Protein AF-A0A7S1DLD5-F1 (afdb_monomer_lite)

Radius of gyration: 30.61 Å; chains: 1; bounding box: 39×115×75 Å

pLDDT: mean 73.86, std 22.42, range [37.0, 97.81]

Secondary structure (DSSP, 8-state):
-----EEEE-TTT--EEEEEEETTTTEEEEHHHHHHHHHHHHHTT----GGG-TTTTTSHHHHHHHHSSSS------S-TTPPPPHHHHHHHHHTTSS--GGG--HHHHHHHTT--HHHHHHHHHHHHHHHHT--GGG-S-HHHHHHHHHHHHHHHHHHHTTS---STTTTTTTTT-TTSSSTT--SS-STT--TT--------------------------

Foldseek 3Di:
DPAPFDFQQAPPPRDGATFHQDPVVRGTHHPVVLVVVVVVCVLLVNPDDVVSVVPPDPPCVVVVVVVVPDDDPDPPPDDQFDQDQLVVLLVLLPVQAPDDSVLEDPLNSVLRGRDGLVLSLQLSLQQNVVRRPDDPVPDPRSHVVSNVSSVVSSVVSVVCVVPDDDDDPRPCSVVSNPNPPNPPPPPDPPPPPDVPPPDDDDDDDDDDDDDDDDDDDDDDDD

Structure (mmCIF, N/CA/C/O backbone):
data_AF-A0A7S1DLD5-F1
#
_entry.id   AF-A0A7S1DLD5-F1
#
loop_
_atom_site.group_PDB
_atom_site.id
_atom_site.type_symbol
_atom_site.label_atom_id
_atom_site.label_alt_id
_atom_site.label_comp_id
_atom_site.label_asym_id
_atom_site.label_entity_id
_atom_site.label_seq_id
_atom_site.pdbx_PDB_ins_code
_atom_site.Cartn_x
_atom_site.Cartn_y
_atom_site.Cartn_z
_atom_site.occupancy
_atom_site.B_iso_or_equiv
_atom_site.auth_seq_id
_atom_site.auth_comp_id
_atom_site.auth_asym_id
_atom_site.auth_atom_id
_atom_site.pdbx_PDB_model_num
ATOM 1 N N . GLY A 1 1 ? -1.715 -41.386 12.459 1.00 42.62 1 GLY A N 1
ATOM 2 C CA . GLY A 1 1 ? -0.426 -42.005 12.104 1.00 42.62 1 GLY A CA 1
ATOM 3 C C . GLY A 1 1 ? 0.608 -40.913 12.135 1.00 42.62 1 GLY A C 1
ATOM 4 O O . GLY A 1 1 ? 0.294 -39.829 11.675 1.00 42.62 1 GLY A O 1
ATOM 5 N N . VAL A 1 2 ? 1.768 -41.153 12.739 1.00 47.69 2 VAL A N 1
ATOM 6 C CA . VAL A 1 2 ? 2.858 -40.168 12.765 1.00 47.69 2 VAL A CA 1
ATOM 7 C C . VAL A 1 2 ? 3.371 -40.033 11.330 1.00 47.69 2 VAL A C 1
ATOM 9 O O . VAL A 1 2 ? 3.797 -41.038 10.753 1.00 47.69 2 VAL A O 1
ATOM 12 N N . GLY A 1 3 ? 3.235 -38.848 10.729 1.00 58.22 3 GLY A N 1
ATOM 13 C CA . GLY A 1 3 ? 3.794 -38.560 9.409 1.00 58.22 3 GLY A CA 1
ATOM 14 C C . GLY A 1 3 ? 5.284 -38.886 9.424 1.00 58.22 3 GLY A C 1
ATOM 15 O O . GLY A 1 3 ? 5.994 -38.520 10.360 1.00 58.22 3 GLY A O 1
ATOM 16 N N . ARG A 1 4 ? 5.763 -39.668 8.451 1.00 70.31 4 ARG A N 1
ATOM 17 C CA . ARG A 1 4 ? 7.203 -39.909 8.327 1.00 70.31 4 ARG A CA 1
ATOM 18 C C . ARG A 1 4 ? 7.825 -38.607 7.849 1.00 70.31 4 ARG A C 1
ATOM 20 O O . ARG A 1 4 ? 7.641 -38.249 6.692 1.00 70.31 4 ARG A O 1
ATOM 27 N N . THR A 1 5 ? 8.559 -37.933 8.723 1.00 77.25 5 THR A N 1
ATOM 28 C CA . THR A 1 5 ? 9.414 -36.822 8.315 1.00 77.25 5 THR A CA 1
ATOM 29 C C . THR A 1 5 ? 10.482 -37.360 7.364 1.00 77.25 5 THR A C 1
ATOM 31 O O . THR A 1 5 ? 11.167 -38.346 7.655 1.00 77.25 5 THR A O 1
ATOM 34 N N . THR A 1 6 ? 10.593 -36.750 6.188 1.00 86.06 6 THR A N 1
ATOM 35 C CA . THR A 1 6 ? 11.626 -37.075 5.197 1.00 86.06 6 THR A CA 1
ATOM 36 C C . THR A 1 6 ? 12.592 -35.905 5.067 1.00 86.06 6 THR A C 1
ATOM 38 O O . THR A 1 6 ? 12.262 -34.766 5.398 1.00 86.06 6 THR A O 1
ATOM 41 N N . VAL A 1 7 ? 13.822 -36.189 4.639 1.00 92.06 7 VAL A N 1
ATOM 42 C CA . VAL A 1 7 ? 14.802 -35.159 4.280 1.00 92.06 7 VAL A CA 1
ATOM 43 C C . VAL A 1 7 ? 14.801 -35.049 2.764 1.00 92.06 7 VAL A C 1
ATOM 45 O O . VAL A 1 7 ? 15.162 -36.015 2.097 1.00 92.06 7 VAL A O 1
ATOM 48 N N . ASP A 1 8 ? 14.391 -33.897 2.241 1.00 94.00 8 ASP A N 1
ATOM 49 C CA . ASP A 1 8 ? 14.344 -33.621 0.801 1.00 94.00 8 ASP A CA 1
ATOM 50 C C . ASP A 1 8 ? 14.559 -32.116 0.531 1.00 94.00 8 ASP A C 1
ATOM 52 O O . ASP A 1 8 ? 14.729 -31.321 1.467 1.00 94.00 8 ASP A O 1
ATOM 56 N N . GLN A 1 9 ? 14.614 -31.707 -0.738 1.00 97.25 9 GLN A N 1
ATOM 57 C CA . GLN A 1 9 ? 14.757 -30.309 -1.139 1.00 97.25 9 GLN A CA 1
ATOM 58 C C . GLN A 1 9 ? 13.423 -29.561 -1.021 1.00 97.25 9 GLN A C 1
ATOM 60 O O . GLN A 1 9 ? 12.459 -29.850 -1.722 1.00 97.25 9 GLN A O 1
ATOM 65 N N . CYS A 1 10 ? 13.381 -28.550 -0.150 1.00 96.50 10 CYS A N 1
ATOM 66 C CA . CYS A 1 10 ? 12.204 -27.705 0.045 1.00 96.50 10 CYS A CA 1
ATOM 67 C C . CYS A 1 10 ? 11.881 -26.896 -1.216 1.00 96.50 10 CYS A C 1
ATOM 69 O O . CYS A 1 10 ? 12.719 -26.122 -1.676 1.00 96.50 10 CYS A O 1
ATOM 71 N N . ASN A 1 11 ? 10.649 -26.983 -1.714 1.00 96.31 11 ASN A N 1
ATOM 72 C CA . ASN A 1 11 ? 10.202 -26.250 -2.899 1.00 96.31 11 ASN A CA 1
ATOM 73 C C . ASN A 1 11 ? 10.226 -24.717 -2.705 1.00 96.31 11 ASN A C 1
ATOM 75 O O . ASN A 1 11 ? 10.426 -23.970 -3.657 1.00 96.31 11 ASN A O 1
ATOM 79 N N . GLN A 1 12 ? 10.090 -24.236 -1.463 1.00 95.75 12 GLN A N 1
ATOM 80 C CA . GLN A 1 12 ? 10.042 -22.802 -1.161 1.00 95.75 12 GLN A CA 1
ATOM 81 C C . GLN A 1 12 ? 11.427 -22.165 -0.964 1.00 95.75 12 GLN A C 1
ATOM 83 O O . GLN A 1 12 ? 11.699 -21.095 -1.504 1.00 95.75 12 GLN A O 1
ATOM 88 N N . CYS A 1 13 ? 12.301 -22.774 -0.152 1.00 96.62 13 CYS A N 1
ATOM 89 C CA . CYS A 1 13 ? 13.626 -22.208 0.152 1.00 96.62 13 CYS A CA 1
ATOM 90 C C . CYS A 1 13 ? 14.783 -22.886 -0.597 1.00 96.62 13 CYS A C 1
ATOM 92 O O . CYS A 1 13 ? 15.928 -22.444 -0.479 1.00 96.62 13 CYS A O 1
ATOM 94 N N . LEU A 1 14 ? 14.495 -23.955 -1.347 1.00 96.50 14 LEU A N 1
ATOM 95 C CA . LEU A 1 14 ? 15.443 -24.754 -2.132 1.00 96.50 14 LEU A CA 1
ATOM 96 C C . LEU A 1 14 ? 16.574 -25.405 -1.316 1.00 96.50 14 LEU A C 1
ATOM 98 O O . LEU A 1 14 ? 17.529 -25.926 -1.891 1.00 96.50 14 LEU A O 1
ATOM 102 N N . GLN A 1 15 ? 16.469 -25.408 0.017 1.00 96.56 15 GLN A N 1
ATOM 103 C CA . GLN A 1 15 ? 17.409 -26.075 0.920 1.00 96.56 15 GLN A CA 1
ATOM 104 C C . GLN A 1 15 ? 16.977 -27.520 1.186 1.00 96.56 15 GLN A C 1
ATOM 106 O O . GLN A 1 15 ? 15.784 -27.799 1.303 1.00 96.56 15 GLN A O 1
ATOM 111 N N . VAL A 1 16 ? 17.947 -28.423 1.347 1.00 95.38 16 VAL A N 1
ATOM 112 C CA . VAL A 1 16 ? 17.701 -29.809 1.774 1.00 95.38 16 VAL A CA 1
ATOM 113 C C . VAL A 1 16 ? 17.542 -29.839 3.293 1.00 95.38 16 VAL A C 1
ATOM 115 O O . VAL A 1 16 ? 18.493 -29.548 4.022 1.00 95.38 16 VAL A O 1
ATOM 118 N N . LYS A 1 17 ? 16.335 -30.136 3.777 1.00 96.12 17 LYS A N 1
ATOM 119 C CA . LYS A 1 17 ? 15.966 -30.068 5.202 1.00 96.12 17 LYS A CA 1
ATOM 120 C C . LYS A 1 17 ? 14.935 -31.141 5.547 1.00 96.12 17 LYS A C 1
ATOM 122 O O . LYS A 1 17 ? 14.348 -31.752 4.662 1.00 96.12 17 LYS A O 1
ATOM 127 N N . GLN A 1 18 ? 14.706 -31.352 6.843 1.00 95.94 18 GLN A N 1
ATOM 128 C CA . GLN A 1 18 ? 13.555 -32.124 7.310 1.00 95.94 18 GLN A CA 1
ATOM 129 C C . GLN A 1 18 ? 12.254 -31.356 7.068 1.00 95.94 18 GLN A C 1
ATOM 131 O O . GLN A 1 18 ? 12.200 -30.127 7.209 1.00 95.94 18 GLN A O 1
ATOM 136 N N . GLY A 1 19 ? 11.222 -32.098 6.693 1.00 94.00 19 GLY A N 1
ATOM 137 C CA . GLY A 1 19 ? 9.944 -31.546 6.289 1.00 94.00 19 GLY A CA 1
ATOM 138 C C . GLY A 1 19 ? 8.931 -32.626 5.969 1.00 94.00 19 GLY A C 1
ATOM 139 O O . GLY A 1 19 ? 9.128 -33.808 6.278 1.00 94.00 19 GLY A O 1
ATOM 140 N N . GLU A 1 20 ? 7.868 -32.191 5.308 1.00 93.50 20 GLU A N 1
ATOM 141 C CA . GLU A 1 20 ? 6.742 -33.030 4.929 1.00 93.50 20 GLU A CA 1
ATOM 142 C C . GLU A 1 20 ? 6.305 -32.719 3.496 1.00 93.50 20 GLU A C 1
ATOM 144 O O . GLU A 1 20 ? 6.445 -31.591 3.011 1.00 93.50 20 GLU A O 1
ATOM 149 N N . LEU A 1 21 ? 5.794 -33.747 2.817 1.00 91.88 21 LEU A N 1
ATOM 150 C CA . LEU A 1 21 ? 5.199 -33.628 1.492 1.00 91.88 21 LEU A CA 1
ATOM 151 C C . LEU A 1 21 ? 3.767 -33.108 1.640 1.00 91.88 21 LEU A C 1
ATOM 153 O O . LEU A 1 21 ? 2.940 -33.763 2.277 1.00 91.88 21 LEU A O 1
ATOM 157 N N . ASP A 1 22 ? 3.471 -31.961 1.039 1.00 88.88 22 ASP A N 1
ATOM 158 C CA . ASP A 1 22 ? 2.102 -31.491 0.890 1.00 88.88 22 ASP A CA 1
ATOM 159 C C . ASP A 1 22 ? 1.386 -32.394 -0.121 1.00 88.88 22 ASP A C 1
ATOM 161 O O . ASP A 1 22 ? 1.745 -32.481 -1.293 1.00 88.88 22 ASP A O 1
ATOM 165 N N . LEU A 1 23 ? 0.366 -33.113 0.343 1.00 86.88 23 LEU A N 1
ATOM 166 C CA . LEU A 1 23 ? -0.389 -34.042 -0.496 1.00 86.88 23 LEU A CA 1
ATOM 167 C C . LEU A 1 23 ? -1.306 -33.328 -1.499 1.00 86.88 23 LEU A C 1
ATOM 169 O O . LEU A 1 23 ? -1.814 -33.975 -2.416 1.00 86.88 23 LEU A O 1
ATOM 173 N N . SER A 1 24 ? -1.551 -32.029 -1.325 1.00 84.31 24 SER A N 1
ATOM 174 C CA . SER A 1 24 ? -2.439 -31.253 -2.190 1.00 84.31 24 SER A CA 1
ATOM 175 C C . SER A 1 24 ? -1.781 -30.852 -3.507 1.00 84.31 24 SER A C 1
ATOM 177 O O . SER A 1 24 ? -2.432 -30.897 -4.553 1.00 84.31 24 SER A O 1
ATOM 179 N N . ASP A 1 25 ? -0.493 -30.512 -3.468 1.00 90.31 25 ASP A N 1
ATOM 180 C CA . ASP A 1 25 ? 0.304 -30.110 -4.628 1.00 90.31 25 ASP A CA 1
ATOM 181 C C . ASP A 1 25 ? 1.433 -31.107 -4.952 1.00 90.31 25 ASP A C 1
ATOM 183 O O . ASP A 1 25 ? 2.065 -31.004 -6.005 1.00 90.31 25 ASP A O 1
ATOM 187 N N . ASN A 1 26 ? 1.630 -32.119 -4.099 1.00 92.00 26 ASN A N 1
ATOM 188 C CA . ASN A 1 26 ? 2.690 -33.119 -4.189 1.00 92.00 26 ASN A CA 1
ATOM 189 C C . ASN A 1 26 ? 4.098 -32.488 -4.174 1.00 92.00 26 ASN A C 1
ATOM 191 O O . ASN A 1 26 ? 5.010 -32.979 -4.848 1.00 92.00 26 ASN A O 1
ATOM 195 N N . LEU A 1 27 ? 4.274 -31.399 -3.416 1.00 93.38 27 LEU A N 1
ATOM 196 C CA . LEU A 1 27 ? 5.545 -30.697 -3.232 1.00 93.38 27 LEU A CA 1
ATOM 197 C C . LEU A 1 27 ? 6.039 -30.822 -1.789 1.00 93.38 27 LEU A C 1
ATOM 199 O O . LEU A 1 27 ? 5.271 -30.896 -0.835 1.00 93.38 27 LEU A O 1
ATOM 203 N N . PHE A 1 28 ? 7.358 -30.876 -1.616 1.00 94.44 28 PHE A N 1
ATOM 204 C CA . PHE A 1 28 ? 7.974 -30.997 -0.298 1.00 94.44 28 PHE A CA 1
ATOM 205 C C . PHE A 1 28 ? 8.279 -29.621 0.296 1.00 94.44 28 PHE A C 1
ATOM 207 O O . PHE A 1 28 ? 8.923 -28.785 -0.349 1.00 94.44 28 PHE A O 1
ATOM 214 N N . TYR A 1 29 ? 7.899 -29.408 1.556 1.00 94.44 29 TYR A N 1
ATOM 215 C CA . TYR A 1 29 ? 8.196 -28.182 2.294 1.00 94.44 29 TYR A CA 1
ATOM 216 C C . TYR A 1 29 ? 8.897 -28.505 3.616 1.00 94.44 29 TYR A C 1
ATOM 218 O O . TYR A 1 29 ? 8.495 -29.394 4.364 1.00 94.44 29 TYR A O 1
ATOM 226 N N . CYS A 1 30 ? 9.968 -27.768 3.922 1.00 96.38 30 CYS A N 1
ATOM 227 C CA . CYS A 1 30 ? 10.652 -27.903 5.207 1.00 96.38 30 CYS A CA 1
ATOM 228 C C . CYS A 1 30 ? 9.819 -27.310 6.351 1.00 96.38 30 CYS A C 1
ATOM 230 O O . CYS A 1 30 ? 9.065 -26.360 6.129 1.00 96.38 30 CYS A O 1
ATOM 232 N N . ASN A 1 31 ? 10.044 -27.786 7.580 1.00 93.75 31 ASN A N 1
ATOM 233 C CA . ASN A 1 31 ? 9.295 -27.356 8.773 1.00 93.75 31 ASN A CA 1
ATOM 234 C C . ASN A 1 31 ? 9.228 -25.824 8.930 1.00 93.75 31 ASN A C 1
ATOM 236 O O . ASN A 1 31 ? 8.162 -25.275 9.183 1.00 93.75 31 ASN A O 1
ATOM 240 N N . ASP A 1 32 ? 10.338 -25.117 8.691 1.00 94.81 32 ASP A N 1
ATOM 241 C CA . ASP A 1 32 ? 10.383 -23.648 8.785 1.00 94.81 32 ASP A CA 1
ATOM 242 C C . ASP A 1 32 ? 9.416 -22.960 7.802 1.00 94.81 32 ASP A C 1
ATOM 244 O O . ASP A 1 32 ? 8.753 -21.977 8.136 1.00 94.81 32 ASP A O 1
ATOM 248 N N . CYS A 1 33 ? 9.340 -23.469 6.567 1.00 94.62 33 CYS A N 1
ATOM 249 C CA . CYS A 1 33 ? 8.461 -22.927 5.535 1.00 94.62 33 CYS A CA 1
ATOM 250 C C . CYS A 1 33 ? 7.000 -23.288 5.811 1.00 94.62 33 CYS A C 1
ATOM 252 O O . CYS A 1 33 ? 6.130 -22.457 5.556 1.00 94.62 33 CYS A O 1
ATOM 254 N N . TRP A 1 34 ? 6.745 -24.470 6.382 1.00 91.56 34 TRP A N 1
ATOM 255 C CA . TRP A 1 34 ? 5.416 -24.866 6.841 1.00 91.56 34 TRP A CA 1
ATOM 256 C C . TRP A 1 34 ? 4.882 -23.933 7.924 1.00 91.56 34 TRP A C 1
ATOM 258 O O . TRP A 1 34 ? 3.817 -23.345 7.749 1.00 91.56 34 TRP A O 1
ATOM 268 N N . VAL A 1 35 ? 5.660 -23.693 8.982 1.00 88.88 35 VAL A N 1
ATOM 269 C CA . VAL A 1 35 ? 5.281 -22.760 10.057 1.00 88.88 35 VAL A CA 1
ATOM 270 C C . VAL A 1 35 ? 5.027 -21.357 9.498 1.00 88.88 35 VAL A C 1
ATOM 272 O O . VAL A 1 35 ? 4.060 -20.695 9.876 1.00 88.88 35 VAL A O 1
ATOM 275 N N . ALA A 1 36 ? 5.859 -20.889 8.562 1.00 89.44 36 ALA A N 1
ATOM 276 C CA . ALA A 1 36 ? 5.654 -19.590 7.923 1.00 89.44 36 ALA A CA 1
ATOM 277 C C . ALA A 1 36 ? 4.340 -19.526 7.122 1.00 89.44 36 ALA A C 1
ATOM 279 O O . ALA A 1 36 ? 3.659 -18.493 7.149 1.00 89.44 36 ALA A O 1
ATOM 280 N N . PHE A 1 37 ? 3.976 -20.614 6.437 1.00 88.44 37 PHE A N 1
ATOM 281 C CA . PHE A 1 37 ? 2.717 -20.734 5.704 1.00 88.44 37 PHE A CA 1
ATOM 282 C C . PHE A 1 37 ? 1.512 -20.738 6.650 1.00 88.44 37 PHE A C 1
ATOM 284 O O . PHE A 1 37 ? 0.576 -19.966 6.446 1.00 88.44 37 PHE A O 1
ATOM 291 N N . GLU A 1 38 ? 1.563 -21.517 7.731 1.00 85.00 38 GLU A N 1
ATOM 292 C CA . GLU A 1 38 ? 0.505 -21.559 8.746 1.00 85.00 38 GLU A CA 1
ATOM 293 C C . GLU A 1 38 ? 0.302 -20.195 9.410 1.00 85.00 38 GLU A C 1
ATOM 295 O O . GLU A 1 38 ? -0.821 -19.699 9.498 1.00 85.00 38 GLU A O 1
ATOM 300 N N . GLN A 1 39 ? 1.390 -19.533 9.810 1.00 84.25 39 GLN A N 1
ATOM 301 C CA . GLN A 1 39 ? 1.325 -18.178 10.356 1.00 84.25 39 GLN A CA 1
ATOM 302 C C . GLN A 1 39 ? 0.746 -17.185 9.348 1.00 84.25 39 GLN A C 1
ATOM 304 O O . GLN A 1 39 ? 0.039 -16.252 9.730 1.00 84.25 39 GLN A O 1
ATOM 309 N N . HIS A 1 40 ? 1.066 -17.333 8.062 1.00 79.25 40 HIS A N 1
ATOM 310 C CA . HIS A 1 40 ? 0.469 -16.505 7.024 1.00 79.25 40 HIS A CA 1
ATOM 311 C C . HIS A 1 40 ? -1.036 -16.761 6.911 1.00 79.25 40 HIS A C 1
ATOM 313 O O . HIS A 1 40 ? -1.795 -15.795 6.922 1.00 79.25 40 HIS A O 1
ATOM 319 N N . ALA A 1 41 ? -1.465 -18.023 6.882 1.00 79.12 41 ALA A N 1
ATOM 320 C CA . ALA A 1 41 ? -2.871 -18.399 6.801 1.00 79.12 41 ALA A CA 1
ATOM 321 C C . ALA A 1 41 ? -3.679 -17.911 8.016 1.00 79.12 41 ALA A C 1
ATOM 323 O O . ALA A 1 41 ? -4.745 -17.320 7.846 1.00 79.12 41 ALA A O 1
ATOM 324 N N . LEU A 1 42 ? -3.128 -18.056 9.228 1.00 77.19 42 LEU A N 1
ATOM 325 C CA . LEU A 1 42 ? -3.703 -17.511 10.462 1.00 77.19 42 LEU A CA 1
ATOM 326 C C . LEU A 1 42 ? -3.840 -15.986 10.395 1.00 77.19 42 LEU A C 1
ATOM 328 O O . LEU A 1 42 ? -4.887 -15.443 10.741 1.00 77.19 42 LEU A O 1
ATOM 332 N N . ARG A 1 43 ? -2.806 -15.283 9.913 1.00 72.62 43 ARG A N 1
ATOM 333 C CA . ARG A 1 43 ? -2.838 -13.818 9.763 1.00 72.62 43 ARG A CA 1
ATOM 334 C C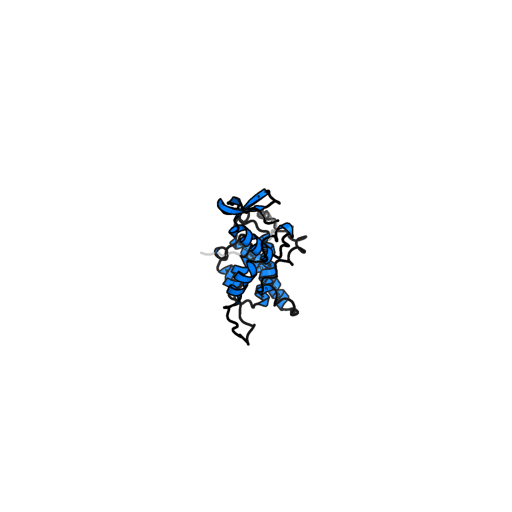 . ARG A 1 43 ? -3.806 -13.347 8.683 1.00 72.62 43 ARG A C 1
ATOM 336 O O . ARG A 1 43 ? -4.345 -12.255 8.822 1.00 72.62 43 ARG A O 1
ATOM 343 N N . SER A 1 44 ? -4.006 -14.126 7.625 1.00 76.38 44 SER A N 1
ATOM 344 C CA . SER A 1 44 ? -4.912 -13.776 6.530 1.00 76.38 44 SER A CA 1
ATOM 345 C C . SER A 1 44 ? -6.350 -14.252 6.758 1.00 76.38 44 SER A C 1
ATOM 347 O O . SER A 1 44 ? -7.175 -14.084 5.866 1.00 76.38 44 SER A O 1
ATOM 349 N N . GLY A 1 45 ? -6.648 -14.904 7.891 1.00 78.44 45 GLY A N 1
ATOM 350 C CA . GLY A 1 45 ? -7.955 -15.523 8.144 1.00 78.44 45 GLY A CA 1
ATOM 351 C C . GLY A 1 45 ? -8.293 -16.655 7.167 1.00 78.44 45 GLY A C 1
ATOM 352 O O . GLY A 1 45 ? -9.453 -17.042 7.039 1.00 78.44 45 GLY A O 1
ATOM 353 N N . ALA A 1 46 ? -7.295 -17.184 6.451 1.00 75.56 46 ALA A N 1
ATOM 354 C CA . ALA A 1 46 ? -7.512 -18.295 5.544 1.00 75.56 46 ALA A CA 1
ATOM 355 C C . ALA A 1 46 ? -7.791 -19.544 6.382 1.00 75.56 46 ALA A C 1
ATOM 357 O O . ALA A 1 46 ? -6.980 -19.942 7.219 1.00 75.56 46 ALA A O 1
ATOM 358 N N . VAL A 1 47 ? -8.946 -20.167 6.148 1.00 67.62 47 VAL A N 1
ATOM 359 C CA . VAL A 1 47 ? -9.277 -21.453 6.758 1.00 67.62 47 VAL A CA 1
ATOM 360 C C . VAL A 1 47 ? -8.315 -22.488 6.186 1.00 67.62 47 VAL A C 1
ATOM 362 O O . VAL A 1 47 ? -8.493 -22.965 5.064 1.00 67.62 47 VAL A O 1
ATOM 365 N N . LEU A 1 48 ? -7.276 -22.828 6.950 1.00 63.16 48 LEU A N 1
ATOM 366 C CA . LEU A 1 48 ? -6.474 -24.009 6.668 1.00 63.16 48 LEU A CA 1
ATOM 367 C C . LEU A 1 48 ? -7.425 -25.206 6.685 1.00 63.16 48 LEU A C 1
ATOM 369 O O . LEU A 1 48 ? -8.154 -25.416 7.658 1.00 63.16 48 LEU A O 1
ATOM 373 N N . ARG A 1 49 ? -7.458 -25.980 5.593 1.00 60.47 49 ARG A N 1
ATOM 374 C CA . ARG A 1 49 ? -8.193 -27.249 5.608 1.00 60.47 49 ARG A CA 1
ATOM 375 C C . ARG A 1 49 ? -7.671 -28.088 6.783 1.00 60.47 49 ARG A C 1
ATOM 377 O O . ARG A 1 49 ? -6.465 -28.076 7.024 1.00 60.47 49 ARG A O 1
ATOM 384 N N . PRO A 1 50 ? -8.536 -28.841 7.484 1.00 57.03 50 PRO A N 1
ATOM 385 C CA . PRO A 1 50 ? -8.131 -29.666 8.627 1.00 57.03 50 PRO A CA 1
ATOM 386 C C . PRO A 1 50 ? -6.970 -30.622 8.321 1.00 57.03 50 PRO A C 1
ATOM 388 O O . PRO A 1 50 ? -6.198 -30.963 9.207 1.00 57.03 50 PRO A O 1
ATOM 391 N N . GLU A 1 51 ? -6.837 -31.007 7.051 1.00 59.12 51 GLU A N 1
ATOM 392 C CA . GLU A 1 51 ? -5.757 -31.829 6.497 1.00 59.12 51 GLU A CA 1
ATOM 393 C C . GLU A 1 51 ? -4.358 -31.202 6.674 1.00 59.12 51 GLU A C 1
ATOM 395 O O . GLU A 1 51 ? -3.376 -31.934 6.716 1.00 59.12 51 GLU A O 1
ATOM 400 N N . TYR A 1 52 ? -4.261 -29.878 6.848 1.00 60.69 52 TYR A N 1
ATOM 401 C CA . TYR A 1 52 ? -3.009 -29.152 7.104 1.00 60.69 52 TYR A CA 1
ATOM 402 C C . TYR A 1 52 ? -2.749 -28.889 8.594 1.00 60.69 52 TYR A C 1
ATOM 404 O O . TYR A 1 52 ? -1.706 -28.360 8.944 1.00 60.69 52 TYR A O 1
ATOM 412 N N . ALA A 1 53 ? -3.667 -29.250 9.499 1.00 56.00 53 ALA A N 1
ATOM 413 C CA . ALA A 1 53 ? -3.528 -28.972 10.935 1.00 56.00 53 ALA A CA 1
ATOM 414 C C . ALA A 1 53 ? -2.663 -30.013 11.683 1.00 56.00 53 ALA A C 1
ATOM 416 O O . ALA A 1 53 ? -2.689 -30.091 12.916 1.00 56.00 53 ALA A O 1
ATOM 417 N N . HIS A 1 54 ? -1.912 -30.847 10.959 1.00 52.81 54 HIS A N 1
ATOM 418 C CA . HIS A 1 54 ? -1.202 -32.012 11.491 1.00 52.81 54 HIS A CA 1
ATOM 419 C C . HIS A 1 54 ? 0.190 -31.705 12.082 1.00 52.81 54 HIS A C 1
ATOM 421 O O . HIS A 1 54 ? 1.072 -32.551 12.036 1.00 52.81 54 HIS A O 1
ATOM 427 N N . GLY A 1 55 ? 0.366 -30.544 12.724 1.00 53.53 55 GLY A N 1
ATOM 428 C CA . GLY A 1 55 ? 1.581 -30.212 13.494 1.00 53.53 55 GLY A CA 1
ATOM 429 C C . GLY A 1 55 ? 1.366 -29.303 14.715 1.00 53.53 55 GLY A C 1
ATOM 430 O O . GLY A 1 55 ? 2.280 -29.089 15.510 1.00 53.53 55 GLY A O 1
ATOM 431 N N . ILE A 1 56 ? 0.147 -28.793 14.922 1.00 49.00 56 ILE A N 1
ATOM 432 C CA . ILE A 1 56 ? -0.128 -27.637 15.793 1.00 49.00 56 ILE A CA 1
ATOM 433 C C . ILE A 1 56 ? -0.772 -28.044 17.124 1.00 49.00 56 ILE A C 1
ATOM 435 O O . ILE A 1 56 ? -1.837 -27.547 17.492 1.00 49.00 56 ILE A O 1
ATOM 439 N N . LYS A 1 57 ? -0.175 -28.964 17.879 1.00 44.62 57 LYS A N 1
ATOM 440 C CA . LYS A 1 57 ? -0.608 -29.111 19.282 1.00 44.62 57 LYS A CA 1
ATOM 441 C C . LYS A 1 57 ? 0.495 -29.058 20.316 1.00 44.62 57 LYS A C 1
ATOM 443 O O . LYS A 1 57 ? 0.189 -28.773 21.460 1.00 44.62 57 LYS A O 1
ATOM 448 N N . GLU A 1 58 ? 1.752 -29.247 19.925 1.00 49.75 58 GLU A N 1
ATOM 449 C CA . GLU A 1 58 ? 2.849 -29.263 20.900 1.00 49.75 58 GLU A CA 1
ATOM 450 C C . GLU A 1 58 ? 3.806 -28.070 20.770 1.00 49.75 58 GLU A C 1
ATOM 452 O O . GLU A 1 58 ? 4.465 -27.734 21.745 1.00 49.75 58 GLU A O 1
ATOM 457 N N . HIS A 1 59 ? 3.851 -27.363 19.630 1.00 45.50 59 HIS A N 1
ATOM 458 C CA . HIS A 1 59 ? 4.849 -26.299 19.422 1.00 45.50 59 HIS A CA 1
ATOM 459 C C . HIS A 1 59 ? 4.334 -24.856 19.576 1.00 45.50 59 HIS A C 1
ATOM 461 O O . HIS A 1 59 ? 5.114 -23.950 19.864 1.00 45.50 59 HIS A O 1
ATOM 467 N N . VAL A 1 60 ? 3.025 -24.617 19.435 1.00 50.09 60 VAL A N 1
ATOM 468 C CA . VAL A 1 60 ? 2.456 -23.254 19.510 1.00 50.09 60 VAL A CA 1
ATOM 469 C C . VAL A 1 60 ? 2.302 -22.754 20.947 1.00 50.09 60 VAL A C 1
ATOM 471 O O . VAL A 1 60 ? 2.431 -21.551 21.180 1.00 50.09 60 VAL A O 1
ATOM 474 N N . ASP A 1 61 ? 2.132 -23.650 21.920 1.00 43.81 61 ASP A N 1
ATOM 475 C CA . ASP A 1 61 ? 2.038 -23.262 23.332 1.00 43.81 61 ASP A CA 1
ATOM 476 C C . ASP A 1 61 ? 3.372 -22.709 23.876 1.00 43.81 61 ASP A C 1
ATOM 478 O O . ASP A 1 61 ? 3.375 -21.839 24.746 1.00 43.81 61 ASP A O 1
ATOM 482 N N . GLU A 1 62 ? 4.515 -23.124 23.318 1.00 47.00 62 GLU A N 1
ATOM 483 C CA . GLU A 1 62 ? 5.840 -22.681 23.774 1.00 47.00 62 GLU A CA 1
ATOM 484 C C . GLU A 1 62 ? 6.286 -21.350 23.136 1.00 47.00 62 GLU A C 1
ATOM 486 O O . GLU A 1 62 ? 6.896 -20.506 23.798 1.00 47.00 62 GLU A O 1
ATOM 491 N N . VAL A 1 63 ? 5.938 -21.112 21.866 1.00 47.81 63 VAL A N 1
ATOM 492 C CA . VAL A 1 63 ? 6.305 -19.874 21.147 1.00 47.81 63 VAL A CA 1
ATOM 493 C C . VAL A 1 63 ? 5.393 -18.707 21.543 1.00 47.81 63 VAL A C 1
ATOM 495 O O . VAL A 1 63 ? 5.867 -17.587 21.748 1.00 47.81 63 VAL A O 1
ATOM 498 N N . THR A 1 64 ? 4.100 -18.968 21.752 1.00 46.81 64 THR A N 1
ATOM 499 C CA . THR A 1 64 ? 3.114 -17.928 22.102 1.00 46.81 64 THR A CA 1
ATOM 500 C C . THR A 1 64 ? 3.326 -17.370 23.517 1.00 46.81 64 THR A C 1
ATOM 502 O O . THR A 1 64 ? 3.066 -16.192 23.768 1.00 46.81 64 THR A O 1
ATOM 505 N N . ALA A 1 65 ? 3.873 -18.171 24.438 1.00 48.75 65 ALA A N 1
ATOM 506 C CA . ALA A 1 65 ? 4.184 -17.736 25.800 1.00 48.75 65 ALA A CA 1
ATOM 507 C C . ALA A 1 65 ? 5.381 -16.764 25.884 1.00 48.75 65 ALA A C 1
ATOM 509 O O . ALA A 1 65 ? 5.451 -15.977 26.828 1.00 48.75 65 ALA A O 1
ATOM 510 N N . ARG A 1 66 ? 6.311 -16.774 24.912 1.00 51.50 66 ARG A N 1
ATOM 511 C CA . ARG A 1 66 ? 7.479 -15.866 24.910 1.00 51.50 66 ARG A CA 1
ATOM 512 C C . ARG A 1 66 ? 7.209 -14.512 24.259 1.00 51.50 66 ARG A C 1
ATOM 514 O O . ARG A 1 66 ? 7.785 -13.528 24.707 1.00 51.50 66 ARG A O 1
ATOM 521 N N . GLU A 1 67 ? 6.347 -14.427 23.247 1.00 49.97 67 GLU A N 1
ATOM 522 C CA . GLU A 1 67 ? 6.100 -13.154 22.542 1.00 49.97 67 GLU A CA 1
ATOM 523 C C . GLU A 1 67 ? 5.033 -12.270 23.208 1.00 49.97 67 GLU A C 1
ATOM 525 O O . GLU A 1 67 ? 5.036 -11.055 23.016 1.00 49.97 67 GLU A O 1
ATOM 530 N N . LEU A 1 68 ? 4.157 -12.836 24.045 1.00 51.97 68 LEU A N 1
ATOM 531 C CA . LEU A 1 68 ? 3.141 -12.071 24.786 1.00 51.97 68 LEU A CA 1
ATOM 532 C C . LEU A 1 68 ? 3.624 -11.547 26.154 1.00 51.97 68 LEU A C 1
ATOM 534 O O . LEU A 1 68 ? 2.848 -10.917 26.871 1.00 51.97 68 LEU A O 1
ATOM 538 N N . GLY A 1 69 ? 4.887 -11.789 26.526 1.00 42.91 69 GLY A N 1
ATOM 539 C CA . GLY A 1 69 ? 5.426 -11.446 27.847 1.00 42.91 69 GLY A CA 1
ATOM 540 C C . GLY A 1 69 ? 5.956 -10.016 28.015 1.00 42.91 69 GLY A C 1
ATOM 541 O O . GLY A 1 69 ? 5.992 -9.522 29.138 1.00 42.91 69 GLY A O 1
ATOM 542 N N . GLU A 1 70 ? 6.362 -9.319 26.949 1.00 45.62 70 GLU A N 1
ATOM 543 C CA . GLU A 1 70 ? 7.135 -8.070 27.089 1.00 45.62 70 GLU A CA 1
ATOM 544 C C . GLU A 1 70 ? 6.749 -7.024 26.032 1.00 45.62 70 GLU A C 1
ATOM 546 O O . GLU A 1 70 ? 7.498 -6.709 25.113 1.00 45.62 70 GLU A O 1
ATOM 551 N N . GLY A 1 71 ? 5.548 -6.461 26.162 1.00 41.56 71 GLY A N 1
ATOM 552 C CA . GLY A 1 71 ? 5.053 -5.408 25.273 1.00 41.56 71 GLY A CA 1
ATOM 553 C C . GLY A 1 71 ? 4.210 -4.376 26.009 1.00 41.56 71 GLY A C 1
ATOM 554 O O . GLY A 1 71 ? 3.006 -4.323 25.807 1.00 41.56 71 GLY A O 1
ATOM 555 N N . GLN A 1 72 ? 4.854 -3.605 26.893 1.00 42.22 72 GLN A N 1
ATOM 556 C CA . GLN A 1 72 ? 4.427 -2.308 27.450 1.00 42.22 72 GLN A CA 1
ATOM 557 C C . GLN A 1 72 ? 2.923 -1.983 27.358 1.00 42.22 72 GLN A C 1
ATOM 559 O O . GLN A 1 72 ? 2.462 -1.278 26.460 1.00 42.22 72 GLN A O 1
ATOM 564 N N . ALA A 1 73 ? 2.181 -2.398 28.386 1.00 40.06 73 ALA A N 1
ATOM 565 C CA . ALA A 1 73 ? 0.927 -1.767 28.773 1.00 40.06 73 ALA A CA 1
ATOM 566 C C . ALA A 1 73 ? 1.229 -0.379 29.372 1.00 40.06 73 ALA A C 1
ATOM 568 O O . ALA A 1 73 ? 1.277 -0.197 30.584 1.00 40.06 73 ALA A O 1
ATOM 569 N N . GLY A 1 74 ? 1.523 0.592 28.509 1.00 44.09 74 GLY A N 1
ATOM 570 C CA . GLY A 1 74 ? 1.482 2.002 28.873 1.00 44.09 74 GLY A CA 1
ATOM 571 C C . GLY A 1 74 ? 0.048 2.494 28.737 1.00 44.09 74 GLY A C 1
ATOM 572 O O . GLY A 1 74 ? -0.422 2.693 27.618 1.00 44.09 74 GLY A O 1
ATOM 573 N N . GLU A 1 75 ? -0.642 2.668 29.863 1.00 48.03 75 GLU A N 1
ATOM 574 C CA . GLU A 1 75 ? -1.906 3.400 29.965 1.00 48.03 75 GLU A CA 1
ATOM 575 C C . GLU A 1 75 ? -1.699 4.847 29.481 1.00 48.03 75 GLU A C 1
ATOM 577 O O . GLU A 1 75 ? -1.329 5.738 30.242 1.00 48.03 75 GLU A O 1
ATOM 582 N N . ALA A 1 76 ? -1.892 5.080 28.182 1.00 47.47 76 ALA A N 1
ATOM 583 C CA . ALA A 1 76 ? -1.994 6.413 27.602 1.00 47.47 76 ALA A CA 1
ATOM 584 C C . ALA A 1 76 ? -3.469 6.828 27.604 1.00 47.47 76 ALA A C 1
ATOM 586 O O . ALA A 1 76 ? -4.169 6.748 26.592 1.00 47.47 76 ALA A O 1
ATOM 587 N N . ASP A 1 77 ? -3.941 7.224 28.780 1.00 49.75 77 ASP A N 1
ATOM 588 C CA . ASP A 1 77 ? -5.183 7.967 28.930 1.00 49.75 77 ASP A CA 1
ATOM 589 C C . ASP A 1 77 ? -4.960 9.400 28.407 1.00 49.75 77 ASP A C 1
ATOM 591 O O . ASP A 1 77 ? -4.002 10.069 28.793 1.00 49.75 77 ASP A O 1
ATOM 595 N N . GLY A 1 78 ? -5.833 9.867 27.513 1.00 54.31 78 GLY A N 1
ATOM 596 C CA . GLY A 1 78 ? -5.955 11.294 27.193 1.00 54.31 78 GLY A CA 1
ATOM 597 C C . GLY A 1 78 ? -5.104 11.845 26.043 1.00 54.31 78 GLY A C 1
ATOM 598 O O . GLY A 1 78 ? -4.183 12.617 26.268 1.00 54.31 78 GLY A O 1
ATOM 599 N N . ASP A 1 79 ? -5.466 11.511 24.802 1.00 51.53 79 ASP A N 1
ATOM 600 C CA . ASP A 1 79 ? -5.809 12.473 23.730 1.00 51.53 79 ASP A CA 1
ATOM 601 C C . ASP A 1 79 ? -5.815 11.742 22.374 1.00 51.53 79 ASP A C 1
ATOM 603 O O . ASP A 1 79 ? -4.821 11.655 21.653 1.00 51.53 79 ASP A O 1
ATOM 607 N N . LEU A 1 80 ? -6.969 11.171 22.015 1.00 56.84 80 LEU A N 1
ATOM 608 C CA . LEU A 1 80 ? -7.171 10.453 20.747 1.00 56.84 80 LEU A CA 1
ATOM 609 C C . LEU A 1 80 ? -7.229 11.396 19.523 1.00 56.84 80 LEU A C 1
ATOM 611 O O . LEU A 1 80 ? -7.517 10.942 18.414 1.00 56.84 80 LEU A O 1
ATOM 615 N N . GLY A 1 81 ? -6.981 12.699 19.710 1.00 72.75 81 GLY A N 1
ATOM 616 C CA . GLY A 1 81 ? -6.981 13.717 18.659 1.00 72.75 81 GLY A CA 1
ATOM 617 C C . GLY A 1 81 ? -5.659 13.874 17.901 1.00 72.75 81 GLY A C 1
ATOM 618 O O . GLY A 1 81 ? -5.610 14.633 16.932 1.00 72.75 81 GLY A O 1
ATOM 619 N N . GLY A 1 82 ? -4.595 13.172 18.305 1.00 86.56 82 GLY A N 1
ATOM 620 C CA . GLY A 1 82 ? -3.281 13.280 17.672 1.00 86.56 82 GLY A CA 1
ATOM 621 C C . GLY A 1 82 ? -3.297 12.942 16.175 1.00 86.56 82 GLY A C 1
ATOM 622 O O . GLY A 1 82 ? -3.865 11.934 15.746 1.00 86.56 82 GLY A O 1
ATOM 623 N N . ALA A 1 83 ? -2.643 13.780 15.366 1.00 93.12 83 ALA A N 1
ATOM 624 C CA . ALA A 1 83 ? -2.431 13.496 13.951 1.00 93.12 83 ALA A CA 1
ATOM 625 C C . ALA A 1 83 ? -1.599 12.214 13.786 1.00 93.12 83 ALA A C 1
ATOM 627 O O . ALA A 1 83 ? -0.567 12.032 14.438 1.00 93.12 83 ALA A O 1
ATOM 628 N N . VAL A 1 84 ? -2.028 11.322 12.893 1.00 94.94 84 VAL A N 1
ATOM 629 C CA . VAL A 1 84 ? -1.302 10.079 12.621 1.00 94.94 84 VAL A CA 1
ATOM 630 C C . VAL A 1 84 ? -0.005 10.402 11.870 1.00 94.94 84 VAL A C 1
ATOM 632 O O . VAL A 1 84 ? -0.046 11.130 10.875 1.00 94.94 84 VAL A O 1
ATOM 635 N N . PRO A 1 85 ? 1.148 9.829 12.266 1.00 96.69 85 PRO A N 1
ATOM 636 C CA . PRO A 1 85 ? 2.392 9.998 11.524 1.00 96.69 85 PRO A CA 1
ATOM 637 C C . PRO A 1 85 ? 2.260 9.525 10.071 1.00 96.69 85 PRO A C 1
ATOM 639 O O . PRO A 1 85 ? 1.836 8.396 9.815 1.00 96.69 85 PRO A O 1
ATOM 642 N N . VAL A 1 86 ? 2.699 10.355 9.120 1.00 97.19 86 VAL A N 1
ATOM 643 C CA . VAL A 1 86 ? 2.606 10.084 7.671 1.00 97.19 86 VAL A CA 1
ATOM 644 C C . VAL A 1 86 ? 3.200 8.723 7.299 1.00 97.19 86 VAL A C 1
ATOM 646 O O . VAL A 1 86 ? 2.555 7.946 6.597 1.00 97.19 86 VAL A O 1
ATOM 649 N N . GLY A 1 87 ? 4.379 8.383 7.832 1.00 95.94 87 GLY A N 1
ATOM 650 C CA . GLY A 1 87 ? 5.036 7.100 7.553 1.00 95.94 87 GLY A CA 1
ATOM 651 C C . GLY A 1 87 ? 4.188 5.882 7.935 1.00 95.94 87 GLY A C 1
ATOM 652 O O . GLY A 1 87 ? 4.224 4.863 7.250 1.00 95.94 87 GLY A O 1
ATOM 653 N N . ARG A 1 88 ? 3.345 5.992 8.972 1.00 96.06 88 ARG A N 1
ATOM 654 C CA . ARG A 1 88 ? 2.438 4.908 9.382 1.00 96.06 88 ARG A CA 1
ATOM 655 C C . ARG A 1 88 ? 1.324 4.693 8.356 1.00 96.06 88 ARG A C 1
ATOM 657 O O . ARG A 1 88 ? 0.994 3.550 8.051 1.00 96.06 88 ARG A O 1
ATOM 664 N N . ILE A 1 89 ? 0.787 5.780 7.799 1.00 97.50 89 ILE A N 1
ATOM 665 C CA . ILE A 1 89 ? -0.239 5.739 6.748 1.00 97.50 89 ILE A CA 1
ATOM 666 C C . ILE A 1 89 ? 0.352 5.140 5.468 1.00 97.50 89 ILE A C 1
ATOM 668 O O . ILE A 1 89 ? -0.230 4.220 4.894 1.00 97.50 89 ILE A O 1
ATOM 672 N N . LEU A 1 90 ? 1.532 5.608 5.047 1.00 97.44 90 LEU A N 1
ATOM 673 C CA . LEU A 1 90 ? 2.189 5.111 3.835 1.00 97.44 90 LEU A CA 1
ATOM 674 C C . LEU A 1 90 ? 2.536 3.625 3.937 1.00 97.44 90 LEU A C 1
ATOM 676 O O . LEU A 1 90 ? 2.242 2.869 3.012 1.00 97.44 90 LEU A O 1
ATOM 680 N N . ARG A 1 91 ? 3.072 3.174 5.076 1.00 96.88 91 ARG A N 1
ATOM 681 C CA . ARG A 1 91 ? 3.368 1.754 5.300 1.00 96.88 91 ARG A CA 1
ATOM 682 C C . ARG A 1 91 ? 2.116 0.881 5.223 1.00 96.88 91 ARG A C 1
ATOM 684 O O . ARG A 1 91 ? 2.159 -0.203 4.645 1.00 96.88 91 ARG A O 1
ATOM 691 N N . ALA A 1 92 ? 0.991 1.362 5.756 1.00 96.38 92 ALA A N 1
ATOM 692 C CA . ALA A 1 92 ? -0.289 0.664 5.661 1.00 96.38 92 ALA A CA 1
ATOM 693 C C . ALA A 1 92 ? -0.808 0.575 4.213 1.00 96.38 92 ALA A C 1
ATOM 695 O O . ALA A 1 92 ? -1.337 -0.465 3.826 1.00 96.38 92 ALA A O 1
ATOM 696 N N . LEU A 1 93 ? -0.613 1.624 3.404 1.00 97.12 93 LEU A N 1
ATOM 697 C CA . LEU A 1 93 ? -0.956 1.628 1.975 1.00 97.12 93 LEU A CA 1
ATOM 698 C C . LEU A 1 93 ? -0.043 0.718 1.138 1.00 97.12 93 LEU A C 1
ATOM 700 O O . LEU A 1 93 ? -0.502 0.092 0.183 1.00 97.12 93 LEU A O 1
ATOM 704 N N . CYS A 1 94 ? 1.242 0.628 1.488 1.00 96.62 94 CYS A N 1
ATOM 705 C CA . CYS A 1 94 ? 2.202 -0.237 0.797 1.00 96.62 94 CYS A CA 1
ATOM 706 C C . CYS A 1 94 ? 1.985 -1.722 1.121 1.00 96.62 94 CYS A C 1
ATOM 708 O O . CYS A 1 94 ? 2.275 -2.588 0.300 1.00 96.62 94 CYS A O 1
ATOM 710 N N . ARG A 1 95 ? 1.481 -2.046 2.319 1.00 94.88 95 ARG A N 1
ATOM 711 C CA . ARG A 1 95 ? 1.324 -3.436 2.763 1.00 94.88 95 ARG A CA 1
ATOM 712 C C . ARG A 1 95 ? 0.393 -4.218 1.828 1.00 94.88 95 ARG A C 1
ATOM 714 O O . ARG A 1 95 ? -0.800 -3.933 1.752 1.00 94.88 95 ARG A O 1
ATOM 721 N N . GLY A 1 96 ? 0.953 -5.231 1.166 1.00 92.75 96 GLY A N 1
ATOM 722 C CA . GLY A 1 96 ? 0.240 -6.108 0.232 1.00 92.75 96 GLY A CA 1
ATOM 723 C C . GLY A 1 96 ? 0.064 -5.537 -1.179 1.00 92.75 96 GLY A C 1
ATOM 724 O O . GLY A 1 96 ? -0.536 -6.204 -2.011 1.00 92.75 96 GLY A O 1
ATOM 725 N N . THR A 1 97 ? 0.578 -4.336 -1.474 1.00 96.00 97 THR A N 1
ATOM 726 C CA . THR A 1 97 ? 0.513 -3.739 -2.818 1.00 96.00 97 THR A CA 1
ATOM 727 C C . THR A 1 97 ? 1.870 -3.812 -3.525 1.00 96.00 97 THR A C 1
ATOM 729 O O . THR A 1 97 ? 2.892 -4.151 -2.930 1.00 96.00 97 THR A O 1
ATOM 732 N N . CYS A 1 98 ? 1.902 -3.491 -4.820 1.00 95.31 98 CYS A N 1
ATOM 733 C CA . CYS A 1 98 ? 3.138 -3.436 -5.608 1.00 95.31 98 CYS A CA 1
ATOM 734 C C . CYS A 1 98 ? 3.946 -2.131 -5.405 1.00 95.31 98 CYS A C 1
ATOM 736 O O . CYS A 1 98 ? 4.978 -1.925 -6.057 1.00 95.31 98 CYS A O 1
ATOM 738 N N . PHE A 1 99 ? 3.486 -1.243 -4.519 1.00 96.12 99 PHE A N 1
ATOM 739 C CA . PHE A 1 99 ? 4.096 0.054 -4.233 1.00 96.12 99 PHE A CA 1
ATOM 740 C C . PHE A 1 99 ? 4.965 0.002 -2.972 1.00 96.12 99 PHE A C 1
ATOM 742 O O . PHE A 1 99 ? 4.719 -0.769 -2.045 1.00 96.12 99 PHE A O 1
ATOM 749 N N . ARG A 1 100 ? 6.004 0.835 -2.940 1.00 96.19 100 ARG A N 1
ATOM 750 C CA . ARG A 1 100 ? 6.936 1.005 -1.820 1.00 96.19 100 ARG A CA 1
ATOM 751 C C . ARG A 1 100 ? 6.851 2.436 -1.305 1.00 96.19 100 ARG A C 1
ATOM 753 O O . ARG A 1 100 ? 6.465 3.333 -2.04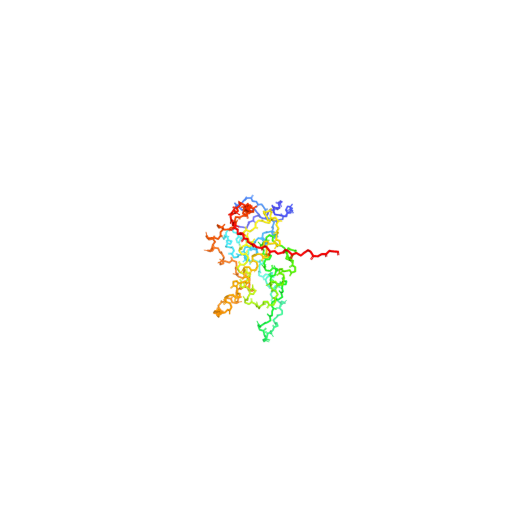4 1.00 96.19 100 ARG A O 1
ATOM 760 N N . GLU A 1 101 ? 7.306 2.672 -0.074 1.00 96.25 101 GLU A N 1
ATOM 761 C CA . GLU A 1 101 ? 7.315 4.021 0.522 1.00 96.25 101 GLU A CA 1
ATOM 762 C C . GLU A 1 101 ? 8.083 5.041 -0.352 1.00 96.25 101 GLU A C 1
ATOM 764 O O . GLU A 1 101 ? 7.692 6.199 -0.427 1.00 96.25 101 GLU A O 1
ATOM 769 N N . ALA A 1 102 ? 9.104 4.598 -1.098 1.00 95.88 102 ALA A N 1
ATOM 770 C CA . ALA A 1 102 ? 9.874 5.431 -2.030 1.00 95.88 102 ALA A CA 1
ATOM 771 C C . ALA A 1 102 ? 9.089 5.917 -3.267 1.00 95.88 102 ALA A C 1
ATOM 773 O O . ALA A 1 102 ? 9.523 6.858 -3.926 1.00 95.88 102 ALA A O 1
ATOM 774 N N . ASP A 1 103 ? 7.948 5.299 -3.592 1.00 95.81 103 ASP A N 1
ATOM 775 C CA . ASP A 1 103 ? 7.085 5.742 -4.697 1.00 95.81 103 ASP A CA 1
ATOM 776 C C . ASP A 1 103 ? 6.235 6.965 -4.322 1.00 95.81 103 ASP A C 1
ATOM 778 O O . ASP A 1 103 ? 5.653 7.615 -5.192 1.00 95.81 103 ASP A O 1
ATOM 782 N N . PHE A 1 104 ? 6.165 7.286 -3.027 1.00 97.25 104 PHE A N 1
ATOM 783 C CA . PHE A 1 104 ? 5.405 8.406 -2.493 1.00 97.25 104 PHE A CA 1
ATOM 784 C C . PHE A 1 104 ? 6.308 9.634 -2.338 1.00 97.25 104 PHE A C 1
ATOM 786 O O . PHE A 1 104 ? 7.010 9.805 -1.340 1.00 97.25 104 PHE A O 1
ATOM 793 N N . ASP A 1 105 ? 6.257 10.518 -3.334 1.00 97.44 105 ASP A N 1
ATOM 794 C CA . ASP A 1 105 ? 6.894 11.837 -3.273 1.00 97.44 105 ASP A CA 1
ATOM 795 C C . ASP A 1 105 ? 6.331 12.743 -2.149 1.00 97.44 105 ASP A C 1
ATOM 797 O O . ASP A 1 105 ? 5.323 12.445 -1.496 1.00 97.44 105 ASP A O 1
ATOM 801 N N . THR A 1 106 ? 6.967 13.899 -1.954 1.00 97.81 106 THR A N 1
ATOM 802 C CA . THR A 1 106 ? 6.569 14.905 -0.958 1.00 97.81 106 THR A CA 1
ATOM 803 C C . THR A 1 106 ? 5.118 15.372 -1.117 1.00 97.81 106 THR A C 1
ATOM 805 O O . THR A 1 106 ? 4.431 15.585 -0.120 1.00 97.81 106 THR A O 1
ATOM 808 N N . LYS A 1 107 ? 4.599 15.465 -2.349 1.00 97.75 107 LYS A N 1
ATOM 809 C CA . LYS A 1 107 ? 3.216 15.903 -2.599 1.00 97.75 107 LYS A CA 1
ATOM 810 C C . LYS A 1 107 ? 2.210 14.868 -2.099 1.00 97.75 107 LYS A C 1
ATOM 812 O O . LYS A 1 107 ? 1.156 15.234 -1.582 1.00 97.75 107 LYS A O 1
ATOM 817 N N . HIS A 1 108 ? 2.523 13.575 -2.203 1.00 97.75 108 HIS A N 1
ATOM 818 C CA . HIS A 1 108 ? 1.699 12.527 -1.592 1.00 97.75 108 HIS A CA 1
ATOM 819 C C . HIS A 1 108 ? 1.702 12.623 -0.065 1.00 97.75 108 HIS A C 1
ATOM 821 O O . HIS A 1 108 ? 0.658 12.449 0.562 1.00 97.75 108 HIS A O 1
ATOM 827 N N . GLN A 1 109 ? 2.857 12.925 0.532 1.00 97.62 109 GLN A N 1
ATOM 828 C CA . GLN A 1 109 ? 2.991 13.077 1.983 1.00 97.62 109 GLN A CA 1
ATOM 829 C C . GLN A 1 109 ? 2.157 14.254 2.499 1.00 97.62 109 GLN A C 1
ATOM 831 O O . GLN A 1 109 ? 1.413 14.098 3.465 1.00 97.62 109 GLN A O 1
ATOM 836 N N . GLU A 1 110 ? 2.172 15.391 1.801 1.00 97.50 110 GLU A N 1
ATOM 837 C CA . GLU A 1 110 ? 1.306 16.546 2.085 1.00 97.50 110 GLU A CA 1
ATOM 838 C C . GLU A 1 110 ? -0.195 16.209 1.984 1.00 97.50 110 GLU A C 1
ATOM 840 O O . GLU A 1 110 ? -1.030 16.789 2.693 1.00 97.50 110 GLU A O 1
ATOM 845 N N . LEU A 1 111 ? -0.570 15.240 1.134 1.00 97.25 111 LEU A N 1
ATOM 846 C CA . LEU A 1 111 ? -1.954 14.775 1.030 1.00 97.25 111 LEU A CA 1
ATOM 847 C C . LEU A 1 111 ? -2.436 14.009 2.267 1.00 97.25 111 LEU A C 1
ATOM 849 O O . LEU A 1 111 ? -3.630 14.037 2.567 1.00 97.25 111 LEU A O 1
ATOM 853 N N . VAL A 1 112 ? -1.539 13.340 2.983 1.00 97.00 112 VAL A N 1
ATOM 854 C CA . VAL A 1 112 ? -1.887 12.527 4.159 1.00 97.00 112 VAL A CA 1
ATOM 855 C C . VAL A 1 112 ? -1.409 13.134 5.481 1.00 97.00 112 VAL A C 1
ATOM 857 O O . VAL A 1 112 ? -1.744 12.628 6.549 1.00 97.00 112 VAL A O 1
ATOM 860 N N . ALA A 1 113 ? -0.664 14.237 5.430 1.00 97.06 113 ALA A N 1
ATOM 861 C CA . ALA A 1 113 ? -0.226 14.964 6.610 1.00 97.06 113 ALA A CA 1
ATOM 862 C C . ALA A 1 113 ? -1.409 15.602 7.357 1.00 97.06 113 ALA A C 1
ATOM 864 O O . ALA A 1 113 ? -2.341 16.140 6.749 1.00 97.06 113 ALA A O 1
ATOM 865 N N . GLY A 1 114 ? -1.339 15.557 8.690 1.00 95.38 114 GLY A N 1
ATOM 866 C CA . GLY A 1 114 ? -2.317 16.182 9.584 1.00 95.38 114 GLY A CA 1
ATOM 867 C C . GLY A 1 114 ? -3.657 15.452 9.694 1.00 95.38 114 GLY A C 1
ATOM 868 O O . GLY A 1 114 ? -4.570 15.981 10.317 1.00 95.38 114 GLY A O 1
ATOM 869 N N . LEU A 1 115 ? -3.795 14.264 9.097 1.00 95.19 115 LEU A N 1
ATOM 870 C CA . LEU A 1 115 ? -5.005 13.459 9.235 1.00 95.19 115 LEU A CA 1
ATOM 871 C C . LEU A 1 115 ? -5.103 12.880 10.646 1.00 95.19 115 LEU A C 1
ATOM 873 O O . LEU A 1 115 ? -4.122 12.356 11.184 1.00 95.19 115 LEU A O 1
ATOM 877 N N . ASN A 1 116 ? -6.303 12.913 11.217 1.00 94.56 116 ASN A N 1
ATOM 878 C CA . ASN A 1 116 ? -6.577 12.166 12.442 1.00 94.56 116 ASN A CA 1
ATOM 879 C C . ASN A 1 116 ? -6.687 10.653 12.152 1.00 94.56 116 ASN A C 1
ATOM 881 O O . ASN A 1 116 ? -6.714 10.213 10.997 1.00 94.56 116 ASN A O 1
ATOM 885 N N . ALA A 1 117 ? -6.767 9.837 13.207 1.00 92.94 117 ALA A N 1
ATOM 886 C CA . ALA A 1 117 ? -6.826 8.378 13.086 1.00 92.94 117 ALA A CA 1
ATOM 887 C C . ALA A 1 117 ? -7.997 7.874 12.227 1.00 92.94 117 ALA A C 1
ATOM 889 O O . ALA A 1 117 ? -7.835 6.942 11.435 1.00 92.94 117 ALA A O 1
ATOM 890 N N . GLN A 1 118 ? -9.158 8.518 12.334 1.00 93.06 118 GLN A N 1
ATOM 891 C CA . GLN A 1 118 ? -10.365 8.139 11.607 1.00 93.06 118 GLN A CA 1
ATOM 892 C C . GLN A 1 118 ? -10.285 8.489 10.113 1.00 93.06 118 GLN A C 1
ATOM 894 O O . GLN A 1 118 ? -10.675 7.690 9.254 1.00 93.06 118 GLN A O 1
ATOM 899 N N . GLU A 1 119 ? -9.775 9.673 9.781 1.00 95.25 119 GLU A N 1
ATOM 900 C CA . GLU A 1 119 ? -9.581 10.107 8.398 1.00 95.25 119 GLU A CA 1
ATOM 901 C C . GLU A 1 119 ? -8.513 9.266 7.699 1.00 95.25 119 GLU A C 1
ATOM 903 O O . GLU A 1 119 ? -8.720 8.835 6.562 1.00 95.25 119 GLU A O 1
ATOM 908 N N . ALA A 1 120 ? -7.404 8.985 8.392 1.00 96.38 120 ALA A N 1
ATOM 909 C CA . ALA A 1 120 ? -6.341 8.120 7.895 1.00 96.38 120 ALA A CA 1
ATOM 910 C C . ALA A 1 120 ? -6.877 6.719 7.567 1.00 96.38 120 ALA A C 1
ATOM 912 O O . ALA A 1 120 ? -6.670 6.223 6.459 1.00 96.38 120 ALA A O 1
ATOM 913 N N . ALA A 1 121 ? -7.639 6.122 8.485 1.00 94.69 121 ALA A N 1
ATOM 914 C CA . ALA A 1 121 ? -8.295 4.838 8.272 1.00 94.69 121 ALA A CA 1
ATOM 915 C C . ALA A 1 121 ? -9.254 4.848 7.067 1.00 94.69 121 ALA A C 1
ATOM 917 O O . ALA A 1 121 ? -9.228 3.946 6.229 1.00 94.69 121 ALA A O 1
ATOM 918 N N . SER A 1 122 ? -10.063 5.903 6.938 1.00 95.44 122 SER A N 1
ATOM 9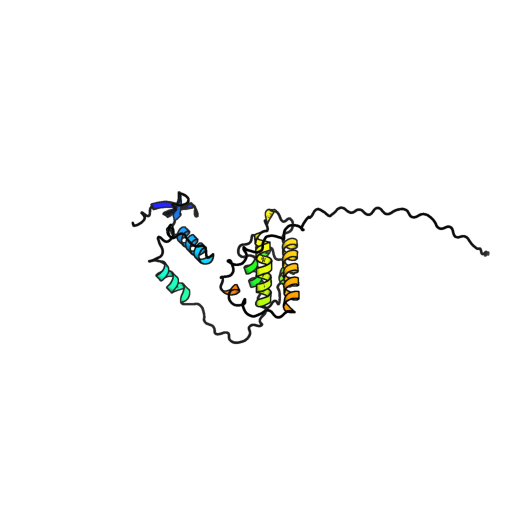19 C CA . SER A 1 122 ? -11.009 6.058 5.824 1.00 95.44 122 SER A CA 1
ATOM 920 C C . SER A 1 122 ? -10.295 6.187 4.473 1.00 95.44 122 SER A C 1
ATOM 922 O O . SER A 1 122 ? -10.742 5.621 3.472 1.00 95.44 122 SER A O 1
ATOM 924 N N . ILE A 1 123 ? -9.161 6.897 4.435 1.00 96.69 123 ILE A N 1
ATOM 925 C CA . ILE A 1 123 ? -8.314 6.989 3.241 1.00 96.69 123 ILE A CA 1
ATOM 926 C C . ILE A 1 123 ? -7.711 5.625 2.908 1.00 96.69 123 ILE A C 1
ATOM 928 O O . ILE A 1 123 ? -7.824 5.201 1.759 1.00 96.69 123 ILE A O 1
ATOM 932 N N . ILE A 1 124 ? -7.136 4.915 3.884 1.00 97.12 124 ILE A N 1
ATOM 933 C CA . ILE A 1 124 ? -6.534 3.590 3.665 1.00 97.12 124 ILE A CA 1
ATOM 934 C C . ILE A 1 124 ? -7.560 2.625 3.062 1.00 97.12 124 ILE A C 1
ATOM 936 O O . ILE A 1 124 ? -7.291 2.035 2.015 1.00 97.12 124 ILE A O 1
ATOM 940 N N . ASN A 1 125 ? -8.761 2.547 3.638 1.00 95.50 125 ASN A N 1
ATOM 941 C CA . ASN A 1 125 ? -9.823 1.656 3.157 1.00 95.50 125 ASN A CA 1
ATOM 942 C C . ASN A 1 125 ? -10.319 2.009 1.756 1.00 95.50 125 ASN A C 1
ATOM 944 O O . ASN A 1 125 ? -10.698 1.128 0.991 1.00 95.50 125 ASN A O 1
ATOM 948 N N . SER A 1 126 ? -10.306 3.292 1.394 1.00 96.31 126 SER A N 1
ATOM 949 C CA . SER A 1 126 ? -10.709 3.715 0.055 1.00 96.31 126 SER A CA 1
ATOM 950 C C . SER A 1 126 ? -9.609 3.521 -0.990 1.00 96.31 126 SER A C 1
ATOM 952 O O . SER A 1 126 ? -9.930 3.333 -2.164 1.00 96.31 126 SER A O 1
ATOM 954 N N . VAL A 1 127 ? -8.335 3.645 -0.611 1.00 97.38 127 VAL A N 1
ATOM 955 C CA . VAL A 1 127 ? -7.192 3.658 -1.540 1.00 97.38 127 VAL A CA 1
ATOM 956 C C . VAL A 1 127 ? -6.632 2.256 -1.755 1.00 97.38 127 VAL A C 1
ATOM 958 O O . VAL A 1 127 ? -6.366 1.888 -2.896 1.00 97.38 127 VAL A O 1
ATOM 961 N N . LYS A 1 128 ? -6.493 1.451 -0.694 1.00 96.31 128 LYS A N 1
ATOM 962 C CA . LYS A 1 128 ? -5.851 0.128 -0.752 1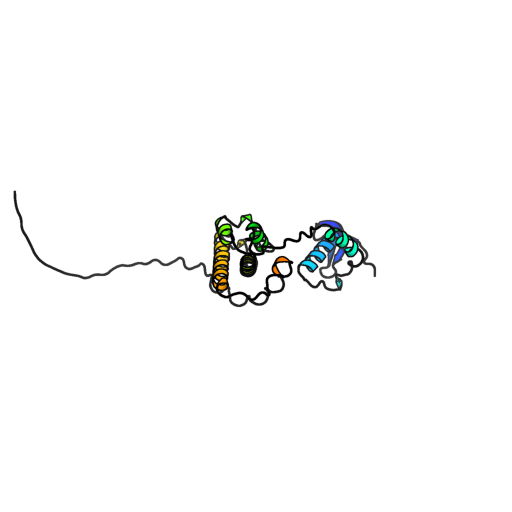.00 96.31 128 LYS A CA 1
ATOM 963 C C . LYS A 1 128 ? -6.460 -0.807 -1.815 1.00 96.31 128 LYS A C 1
ATOM 965 O O . LYS A 1 128 ? -5.681 -1.352 -2.592 1.00 96.31 128 LYS A O 1
ATOM 970 N N . PRO A 1 129 ? -7.795 -0.938 -1.961 1.00 95.38 129 PRO A N 1
ATOM 971 C CA . PRO A 1 129 ? -8.381 -1.799 -2.993 1.00 95.38 129 PRO A CA 1
ATOM 972 C C . PRO A 1 129 ? -8.033 -1.343 -4.418 1.00 95.38 129 PRO A C 1
ATOM 974 O O . PRO A 1 129 ? -7.779 -2.166 -5.291 1.00 95.38 129 PRO A O 1
ATOM 977 N N . GLN A 1 130 ? -7.951 -0.025 -4.644 1.00 96.31 130 GLN A N 1
ATOM 978 C CA . GLN A 1 130 ? -7.549 0.531 -5.939 1.00 96.31 130 GLN A CA 1
ATOM 979 C C . GLN A 1 130 ? -6.077 0.230 -6.233 1.00 96.31 130 GLN A C 1
ATOM 981 O O . GLN A 1 130 ? -5.744 -0.116 -7.360 1.00 96.31 130 GLN A O 1
ATOM 986 N N . LEU A 1 131 ? -5.201 0.318 -5.225 1.00 96.25 131 LEU A N 1
ATOM 987 C CA . LEU A 1 131 ? -3.780 -0.003 -5.386 1.00 96.25 131 LEU A CA 1
ATOM 988 C C . LEU A 1 131 ? -3.528 -1.497 -5.615 1.00 96.25 131 LEU A C 1
ATOM 990 O O . LEU A 1 131 ? -2.626 -1.836 -6.376 1.00 96.25 131 LEU A O 1
ATOM 994 N N . LEU A 1 132 ? -4.321 -2.377 -4.998 1.00 95.19 132 LEU A N 1
ATOM 995 C CA . LEU A 1 132 ? -4.235 -3.828 -5.205 1.00 95.19 132 LEU A CA 1
ATOM 996 C C . LEU A 1 132 ? -4.561 -4.232 -6.650 1.00 95.19 132 LEU A C 1
ATOM 998 O O . LEU A 1 132 ? -3.958 -5.165 -7.170 1.00 95.19 132 LEU A O 1
ATOM 1002 N N . GLY A 1 133 ? -5.472 -3.512 -7.311 1.00 92.88 133 GLY A N 1
ATOM 1003 C CA . GLY A 1 133 ? -5.825 -3.760 -8.712 1.00 92.88 133 GLY A CA 1
ATOM 1004 C C . GLY A 1 133 ? -4.815 -3.227 -9.735 1.00 92.88 133 GLY A C 1
ATOM 1005 O O . GLY A 1 133 ? -4.954 -3.499 -10.925 1.00 92.88 133 GLY A O 1
ATOM 1006 N N . ILE A 1 134 ? -3.808 -2.455 -9.313 1.00 94.75 134 ILE A N 1
ATOM 1007 C CA . ILE A 1 134 ? -2.861 -1.820 -10.234 1.00 94.75 134 ILE A CA 1
ATOM 1008 C C . ILE A 1 134 ? -1.643 -2.717 -10.466 1.00 94.75 134 ILE A C 1
ATOM 1010 O O . ILE A 1 134 ? -0.885 -3.041 -9.550 1.00 94.75 134 ILE A O 1
ATOM 1014 N N . ASN A 1 135 ? -1.384 -3.030 -11.736 1.00 94.38 135 ASN A N 1
ATOM 1015 C CA . ASN A 1 135 ? -0.124 -3.631 -12.154 1.00 94.38 135 ASN A CA 1
ATOM 1016 C C . ASN A 1 135 ? 0.939 -2.539 -12.357 1.00 94.38 135 ASN A C 1
ATOM 1018 O O . ASN A 1 135 ? 0.850 -1.745 -13.294 1.00 94.38 135 ASN A O 1
ATOM 1022 N N . ARG A 1 136 ? 1.980 -2.530 -11.515 1.00 91.69 136 ARG A N 1
ATOM 1023 C CA . ARG A 1 136 ? 3.084 -1.555 -11.582 1.00 91.69 136 ARG A CA 1
ATOM 1024 C C . ARG A 1 136 ? 3.738 -1.470 -12.963 1.00 91.69 136 ARG A C 1
ATOM 1026 O O . ARG A 1 136 ? 4.091 -0.376 -13.387 1.00 91.69 136 ARG A O 1
ATOM 1033 N N . GLY A 1 137 ? 3.883 -2.596 -13.665 1.00 93.06 137 GLY A N 1
ATOM 1034 C CA . GLY A 1 137 ? 4.490 -2.634 -14.999 1.00 93.06 137 GLY A CA 1
ATOM 1035 C C . GLY A 1 137 ? 3.648 -1.947 -16.079 1.00 93.06 137 GLY A C 1
ATOM 1036 O O . GLY A 1 137 ? 4.192 -1.513 -17.089 1.00 93.06 137 GLY A O 1
ATOM 1037 N N . ALA A 1 138 ? 2.338 -1.802 -15.854 1.00 92.94 138 ALA A N 1
ATOM 1038 C CA . ALA A 1 138 ? 1.421 -1.132 -16.774 1.00 92.94 138 ALA A CA 1
ATOM 1039 C C . ALA A 1 138 ? 1.337 0.391 -16.545 1.00 92.94 138 ALA A C 1
ATOM 1041 O O . ALA A 1 138 ? 0.787 1.113 -17.376 1.00 92.94 138 ALA A O 1
ATOM 1042 N N . VAL A 1 139 ? 1.871 0.907 -15.432 1.00 95.00 139 VAL A N 1
ATOM 1043 C CA . VAL A 1 139 ? 1.763 2.328 -15.078 1.00 95.00 139 VAL A CA 1
ATOM 1044 C C . VAL A 1 139 ? 3.003 3.093 -15.529 1.00 95.00 139 VAL A C 1
ATOM 1046 O O . VAL A 1 139 ? 4.068 2.996 -14.926 1.00 95.00 139 VAL A O 1
ATOM 1049 N N . ARG A 1 140 ? 2.845 3.936 -16.557 1.00 94.94 140 ARG A N 1
ATOM 1050 C CA . ARG A 1 140 ? 3.935 4.766 -17.105 1.00 94.94 140 ARG A CA 1
ATOM 1051 C C . ARG A 1 140 ? 4.504 5.773 -16.097 1.00 94.94 140 ARG A C 1
ATOM 1053 O O . ARG A 1 140 ? 5.690 6.076 -16.142 1.00 94.94 140 ARG A O 1
ATOM 1060 N N . ASN A 1 141 ? 3.661 6.315 -15.216 1.00 95.50 141 ASN A N 1
ATOM 1061 C CA . ASN A 1 141 ? 4.065 7.257 -14.171 1.00 95.50 141 ASN A CA 1
ATOM 1062 C C . ASN A 1 141 ? 3.358 6.915 -12.843 1.00 95.50 141 ASN A C 1
ATOM 1064 O O . ASN A 1 141 ? 2.205 7.319 -12.650 1.00 95.50 141 ASN A O 1
ATOM 1068 N N . PRO A 1 142 ? 4.012 6.164 -11.936 1.00 94.50 142 PRO A N 1
ATOM 1069 C CA . PRO A 1 142 ? 3.397 5.724 -10.685 1.00 94.50 142 PRO A CA 1
ATOM 1070 C C . PRO A 1 142 ? 3.042 6.895 -9.765 1.00 94.50 142 PRO A C 1
ATOM 1072 O O . PRO A 1 142 ? 1.981 6.865 -9.151 1.00 94.50 142 PRO A O 1
ATOM 1075 N N . GLY A 1 143 ? 3.854 7.958 -9.733 1.00 95.94 143 GLY A N 1
ATOM 1076 C CA . GLY A 1 143 ? 3.583 9.137 -8.907 1.00 95.94 143 GLY A CA 1
ATOM 1077 C C . GLY A 1 143 ? 2.284 9.841 -9.307 1.00 95.94 143 GLY A C 1
ATOM 1078 O O . GLY A 1 143 ? 1.430 10.104 -8.470 1.00 95.94 143 GLY A O 1
ATOM 1079 N N . ALA A 1 144 ? 2.057 10.070 -10.604 1.00 96.31 144 ALA A N 1
ATOM 1080 C CA . ALA A 1 144 ? 0.808 10.688 -11.063 1.00 96.31 144 ALA A CA 1
ATOM 1081 C C . ALA A 1 144 ? -0.431 9.828 -10.739 1.00 96.31 144 ALA A C 1
ATOM 1083 O O . ALA A 1 144 ? -1.477 10.356 -10.350 1.00 96.31 144 ALA A O 1
ATOM 1084 N N . CYS A 1 145 ? -0.303 8.504 -10.868 1.00 96.69 145 CYS A N 1
ATOM 1085 C CA . CYS A 1 145 ? -1.361 7.555 -10.530 1.00 96.69 145 CYS A CA 1
ATOM 1086 C C . CYS A 1 145 ? -1.695 7.590 -9.027 1.00 96.69 145 CYS A C 1
ATOM 1088 O O . CYS A 1 145 ? -2.854 7.804 -8.658 1.00 96.69 145 CYS A O 1
ATOM 1090 N N . LEU A 1 146 ? -0.677 7.467 -8.167 1.00 97.31 146 LEU A N 1
ATOM 1091 C CA . LEU A 1 146 ? -0.818 7.531 -6.709 1.00 97.31 146 LEU A CA 1
ATOM 1092 C C . LEU A 1 146 ? -1.438 8.859 -6.263 1.00 97.31 146 LEU A C 1
ATOM 1094 O O . LEU A 1 146 ? -2.374 8.859 -5.458 1.00 97.31 146 LEU A O 1
ATOM 1098 N N . PHE A 1 147 ? -0.982 9.980 -6.828 1.00 97.38 147 PHE A N 1
ATOM 1099 C CA . PHE A 1 147 ? -1.521 11.304 -6.531 1.00 97.38 147 PHE A CA 1
ATOM 1100 C C . PHE A 1 147 ? -3.012 11.394 -6.861 1.00 97.38 147 PHE A C 1
ATOM 1102 O O . PHE A 1 147 ? -3.799 11.858 -6.034 1.00 97.38 147 PHE A O 1
ATOM 1109 N N . GLY A 1 148 ? -3.424 10.908 -8.037 1.00 97.25 148 GLY A N 1
ATOM 1110 C CA . GLY A 1 148 ? -4.826 10.900 -8.455 1.00 97.25 148 GLY A CA 1
ATOM 1111 C C . GLY A 1 148 ? -5.724 10.109 -7.499 1.00 97.25 148 GLY A C 1
ATOM 1112 O O . GLY A 1 148 ? -6.766 10.614 -7.063 1.00 97.25 148 GLY A O 1
ATOM 1113 N N . VAL A 1 149 ? -5.295 8.901 -7.120 1.00 97.62 149 VAL A N 1
ATOM 1114 C CA . VAL A 1 149 ? -6.044 8.021 -6.208 1.00 97.62 149 VAL A CA 1
ATOM 1115 C C . VAL A 1 149 ? -6.136 8.630 -4.802 1.00 97.62 149 VAL A C 1
ATOM 1117 O O . VAL A 1 149 ? -7.237 8.747 -4.251 1.00 97.62 149 VAL A O 1
ATOM 1120 N N . LEU A 1 150 ? -5.013 9.087 -4.237 1.00 97.69 150 LEU A N 1
ATOM 1121 C CA . LEU A 1 150 ? -4.967 9.708 -2.907 1.00 97.69 150 LEU A CA 1
ATOM 1122 C C . LEU A 1 150 ? -5.781 11.003 -2.847 1.00 97.69 150 LEU A C 1
ATOM 1124 O O . LEU A 1 150 ? -6.568 11.202 -1.919 1.00 97.69 150 LEU A O 1
ATOM 1128 N N . HIS A 1 151 ? -5.644 11.876 -3.846 1.00 97.50 151 HIS A N 1
ATOM 1129 C CA . HIS A 1 151 ? -6.371 13.141 -3.899 1.00 97.50 151 HIS A CA 1
ATOM 1130 C C . HIS A 1 151 ? -7.891 12.918 -3.991 1.00 97.50 151 HIS A C 1
ATOM 1132 O O . HIS A 1 151 ? -8.666 13.591 -3.298 1.00 97.50 151 HIS A O 1
ATOM 1138 N N . LYS A 1 152 ? -8.335 11.932 -4.786 1.00 97.56 152 LYS A N 1
ATOM 1139 C CA . LYS A 1 152 ? -9.752 11.540 -4.874 1.00 97.56 152 LYS A CA 1
ATOM 1140 C C . LYS A 1 152 ? -10.279 11.021 -3.533 1.00 97.56 152 LYS A C 1
ATOM 1142 O O . LYS A 1 152 ? -11.346 11.459 -3.094 1.00 97.56 152 LYS A O 1
ATOM 1147 N N . ALA A 1 153 ? -9.531 10.145 -2.861 1.00 96.88 153 ALA A N 1
ATOM 1148 C CA . ALA A 1 153 ? -9.905 9.614 -1.550 1.00 96.88 153 ALA A CA 1
ATOM 1149 C C . ALA A 1 153 ? -9.971 10.715 -0.480 1.00 96.88 153 ALA A C 1
ATOM 1151 O O . ALA A 1 153 ? -10.970 10.817 0.234 1.00 96.88 153 ALA A O 1
ATOM 1152 N N . ARG A 1 154 ? -8.978 11.615 -0.428 1.00 95.88 154 ARG A N 1
ATOM 1153 C CA . ARG A 1 154 ? -8.970 12.750 0.510 1.00 95.88 154 ARG A CA 1
ATOM 1154 C C . ARG A 1 154 ? -10.182 13.659 0.315 1.00 95.88 154 ARG A C 1
ATOM 1156 O O . ARG A 1 154 ? -10.826 14.051 1.287 1.00 95.88 154 ARG A O 1
ATOM 1163 N N . ARG A 1 155 ? -10.542 13.964 -0.938 1.00 96.62 155 ARG A N 1
ATOM 1164 C CA . ARG A 1 155 ? -11.761 14.731 -1.254 1.00 96.62 155 ARG A CA 1
ATOM 1165 C C . ARG A 1 155 ? -13.028 14.033 -0.757 1.00 96.62 155 ARG A C 1
ATOM 1167 O O . ARG A 1 155 ? -13.910 14.706 -0.221 1.00 96.62 155 ARG A O 1
ATOM 1174 N N . LYS A 1 156 ? -13.115 12.706 -0.907 1.00 95.06 156 LYS A N 1
ATOM 1175 C CA . LYS A 1 156 ? -14.249 11.905 -0.419 1.00 95.06 156 LYS A CA 1
ATOM 1176 C C . LYS A 1 156 ? -14.366 11.983 1.106 1.00 95.06 156 LYS A C 1
ATOM 1178 O O . LYS A 1 156 ? -15.445 12.305 1.597 1.00 95.06 156 LYS A O 1
ATOM 1183 N N . VAL A 1 157 ? -13.262 11.793 1.829 1.00 94.06 157 VAL A N 1
ATOM 1184 C CA . VAL A 1 157 ? -13.234 11.873 3.300 1.00 94.06 157 VAL A CA 1
ATOM 1185 C C . VAL A 1 157 ? -13.581 13.276 3.793 1.00 94.06 157 VAL A C 1
ATOM 1187 O O . VAL A 1 157 ? -14.446 13.413 4.652 1.00 94.06 157 VAL A O 1
ATOM 1190 N N . LYS A 1 158 ? -13.039 14.337 3.178 1.00 93.19 158 LYS A N 1
ATOM 1191 C CA . LYS A 1 158 ? -13.381 15.725 3.542 1.00 93.19 158 LYS A CA 1
ATOM 1192 C C . LYS A 1 158 ? -14.869 16.039 3.342 1.00 93.19 158 LYS A C 1
ATOM 1194 O O . LYS A 1 158 ? -15.462 16.758 4.140 1.00 93.19 158 LYS A O 1
ATOM 1199 N N . LYS A 1 159 ? -15.492 15.482 2.296 1.00 93.31 159 LYS A N 1
ATOM 1200 C CA . LYS A 1 159 ? -16.940 15.616 2.054 1.00 93.31 159 LYS A CA 1
ATOM 1201 C C . LYS A 1 159 ? -17.771 14.831 3.078 1.00 93.31 159 LYS A C 1
ATOM 1203 O O . LYS A 1 159 ? -18.866 15.268 3.425 1.00 93.31 159 LYS A O 1
ATOM 1208 N N . GLN A 1 160 ? -17.264 13.692 3.550 1.00 88.38 160 GLN A N 1
ATOM 1209 C CA . GLN A 1 160 ? -17.916 12.852 4.557 1.00 88.38 160 GLN A CA 1
ATOM 1210 C C . GLN A 1 160 ? -17.751 13.389 5.981 1.00 88.38 160 GLN A C 1
ATOM 1212 O O . GLN A 1 160 ? -18.698 13.292 6.742 1.00 88.38 160 GLN A O 1
ATOM 1217 N N . GLY A 1 161 ? -16.629 14.028 6.327 1.00 77.62 161 GLY A N 1
ATOM 1218 C CA . GLY A 1 161 ? -16.395 14.612 7.657 1.00 77.62 161 GLY A CA 1
ATOM 1219 C C . GLY A 1 161 ? -17.393 15.709 8.059 1.00 77.62 161 GLY A C 1
ATOM 1220 O O . GLY A 1 161 ? -17.563 15.975 9.243 1.00 77.62 161 GLY A O 1
ATOM 1221 N N . GLY A 1 162 ? -18.117 16.298 7.099 1.00 61.78 162 GLY A N 1
ATOM 1222 C CA . GLY A 1 162 ? -19.255 17.187 7.375 1.00 61.78 162 GLY A CA 1
ATOM 1223 C C . GLY A 1 162 ? -20.550 16.462 7.779 1.00 61.78 162 GLY A C 1
ATOM 1224 O O . GLY A 1 162 ? -21.486 17.100 8.252 1.00 61.78 162 GLY A O 1
ATOM 1225 N N . ARG A 1 163 ? -20.627 15.139 7.600 1.00 60.03 163 ARG A N 1
ATOM 1226 C CA . ARG A 1 163 ? -21.734 14.275 8.032 1.00 60.03 163 ARG A CA 1
ATOM 1227 C C . ARG A 1 163 ? -21.184 13.340 9.107 1.00 60.03 163 ARG A C 1
ATOM 1229 O O . ARG A 1 163 ? -20.495 12.381 8.785 1.00 60.03 163 ARG A O 1
ATOM 1236 N N . GLN A 1 164 ? -21.430 13.659 10.377 1.00 50.59 164 GLN A N 1
ATOM 1237 C CA . GLN A 1 164 ? -20.882 12.923 11.522 1.00 50.59 164 GLN A CA 1
ATOM 1238 C C . GLN A 1 164 ? -20.966 11.399 11.331 1.00 50.59 164 GLN A C 1
ATOM 1240 O O . GLN A 1 164 ? -22.039 10.839 11.119 1.00 50.59 164 GLN A O 1
ATOM 1245 N N . TYR A 1 165 ? -19.809 10.744 11.392 1.00 52.03 165 TYR A N 1
ATOM 1246 C CA . TYR A 1 165 ? -19.670 9.299 11.247 1.00 52.03 165 TYR A CA 1
ATOM 1247 C C . TYR A 1 165 ? -20.026 8.615 12.575 1.00 52.03 165 TYR A C 1
ATOM 1249 O O . TYR A 1 165 ? -19.474 8.950 13.625 1.00 52.03 165 TYR A O 1
ATOM 1257 N N . THR A 1 166 ? -20.933 7.643 12.544 1.00 47.88 166 THR A N 1
ATOM 1258 C CA . THR A 1 166 ? -21.321 6.849 13.716 1.00 47.88 166 THR A CA 1
ATOM 1259 C C . THR A 1 166 ? -20.211 5.856 14.098 1.00 47.88 166 THR A C 1
ATOM 1261 O O . THR A 1 166 ? -19.621 5.200 13.242 1.00 47.88 166 THR A O 1
ATOM 1264 N N . LYS A 1 167 ? -19.924 5.755 15.400 1.00 49.91 167 LYS A N 1
ATOM 1265 C CA . LYS A 1 167 ? -18.687 5.275 16.059 1.00 49.91 167 LYS A CA 1
ATOM 1266 C C . LYS A 1 167 ? -18.241 3.805 15.857 1.00 49.91 167 LYS A C 1
ATOM 1268 O O . LYS A 1 167 ? -17.366 3.354 16.587 1.00 49.91 167 LYS A O 1
ATOM 1273 N N . SER A 1 168 ? -18.765 3.035 14.905 1.00 50.03 168 SER A N 1
ATOM 1274 C CA . SER A 1 168 ? -18.586 1.568 14.932 1.00 50.03 168 SER A CA 1
ATOM 1275 C C . SER A 1 168 ? -17.303 1.008 14.286 1.00 50.03 168 SER A C 1
ATOM 1277 O O . SER A 1 168 ? -17.081 -0.188 14.386 1.00 50.03 168 SER A O 1
ATOM 1279 N N . LEU A 1 169 ? -16.454 1.818 13.635 1.00 52.41 169 LEU A N 1
ATOM 1280 C CA . LEU A 1 169 ? -15.357 1.318 12.771 1.00 52.41 169 LEU A CA 1
ATOM 1281 C C . LEU A 1 169 ? -13.925 1.533 13.306 1.00 52.41 169 LEU A C 1
ATOM 1283 O O . LEU A 1 169 ? -12.963 1.135 12.658 1.00 52.41 169 LEU A O 1
ATOM 1287 N N . HIS A 1 170 ? -13.742 2.183 14.460 1.00 47.53 170 HIS A N 1
ATOM 1288 C CA . HIS A 1 170 ? -12.412 2.651 14.887 1.00 47.53 170 HIS A CA 1
ATOM 1289 C C . HIS A 1 170 ? -11.495 1.544 15.444 1.00 47.53 170 HIS A C 1
ATOM 1291 O O . HIS A 1 170 ? -10.275 1.696 15.424 1.00 47.53 170 HIS A O 1
ATOM 1297 N N . ARG A 1 171 ? -12.057 0.435 15.941 1.00 48.94 171 ARG A N 1
ATOM 1298 C CA . ARG A 1 171 ? -11.290 -0.585 16.671 1.00 48.94 171 ARG A CA 1
ATOM 1299 C C . ARG A 1 171 ? -10.600 -1.598 15.747 1.00 48.94 171 ARG A C 1
ATOM 1301 O O . ARG A 1 171 ? -9.452 -1.937 15.996 1.00 48.94 171 ARG A O 1
ATOM 1308 N N . ASP A 1 172 ? -11.222 -1.984 14.636 1.00 50.16 172 ASP A N 1
ATOM 1309 C CA . ASP A 1 172 ? -10.765 -3.147 13.850 1.00 50.16 172 ASP A CA 1
ATOM 1310 C C . ASP A 1 172 ? -9.629 -2.832 12.860 1.00 50.16 172 ASP A C 1
ATOM 1312 O O . ASP A 1 172 ? -8.826 -3.694 12.497 1.00 50.16 172 ASP A O 1
ATOM 1316 N N . LEU A 1 173 ? -9.498 -1.562 12.471 1.00 53.09 173 LEU A N 1
ATOM 1317 C CA . LEU A 1 173 ? -8.493 -1.077 11.518 1.00 53.09 173 LEU A CA 1
ATOM 1318 C C . LEU A 1 173 ? -7.049 -1.151 12.031 1.00 53.09 173 LEU A C 1
ATOM 1320 O O . LEU A 1 173 ? -6.120 -1.304 11.239 1.00 53.09 173 LEU A O 1
ATOM 1324 N N . TRP A 1 174 ? -6.852 -1.037 13.344 1.00 55.12 174 TRP A N 1
ATOM 1325 C CA . TRP A 1 174 ? -5.521 -0.980 13.956 1.00 55.12 174 TRP A CA 1
ATOM 1326 C C . TRP A 1 174 ? -5.108 -2.296 14.626 1.00 55.12 174 TRP A C 1
ATOM 1328 O O . TRP A 1 174 ? -3.942 -2.448 14.983 1.00 55.12 174 TRP A O 1
ATOM 1338 N N . SER A 1 175 ? -6.032 -3.256 14.732 1.00 49.44 175 SER A N 1
ATOM 1339 C CA . SER A 1 175 ? -5.809 -4.589 15.311 1.00 49.44 175 SER A CA 1
ATOM 1340 C C . SER A 1 175 ? -5.420 -5.657 14.279 1.00 49.44 175 SER A C 1
ATOM 1342 O O . SER A 1 175 ? -5.140 -6.786 14.661 1.00 49.44 175 SER A O 1
ATOM 1344 N N . GLY A 1 176 ? -5.377 -5.319 12.982 1.00 40.50 176 GLY A N 1
ATOM 1345 C CA . GLY A 1 176 ? -4.988 -6.249 11.913 1.00 40.50 176 GLY A CA 1
ATOM 1346 C C . GLY A 1 176 ? -6.119 -7.109 11.332 1.00 40.50 176 GLY A C 1
ATOM 1347 O O . GLY A 1 176 ? -5.817 -8.034 10.591 1.00 40.50 176 GLY A O 1
ATOM 1348 N N . ALA A 1 177 ? -7.392 -6.799 11.609 1.00 42.53 177 ALA A N 1
ATOM 1349 C CA . ALA A 1 177 ? -8.544 -7.655 11.280 1.00 42.53 177 ALA A CA 1
ATOM 1350 C C . ALA A 1 177 ? -9.314 -7.282 9.986 1.00 42.53 177 ALA A C 1
ATOM 1352 O O . ALA A 1 177 ? -10.352 -7.863 9.696 1.00 42.53 177 ALA A O 1
ATOM 1353 N N . LEU A 1 178 ? -8.853 -6.304 9.195 1.00 43.22 178 LEU A N 1
ATOM 1354 C CA . LEU A 1 178 ? -9.671 -5.663 8.147 1.00 43.22 178 LEU A CA 1
ATOM 1355 C C . LEU A 1 178 ? -9.476 -6.194 6.705 1.00 43.22 178 LEU A C 1
ATOM 1357 O O . LEU A 1 178 ? -9.849 -5.512 5.750 1.00 43.22 178 LEU A O 1
ATOM 1361 N N . GLU A 1 179 ? -8.874 -7.366 6.493 1.00 49.03 179 GLU A N 1
ATOM 1362 C CA . GLU A 1 179 ? -8.730 -7.908 5.124 1.00 49.03 179 GLU A CA 1
ATOM 1363 C C . GLU A 1 179 ? -9.993 -8.626 4.604 1.00 49.03 179 GLU A C 1
ATOM 1365 O O . GLU A 1 179 ? -10.118 -8.831 3.400 1.00 49.03 179 GLU A O 1
ATOM 1370 N N . GLU A 1 180 ? -10.990 -8.890 5.454 1.00 44.09 180 GLU A N 1
ATOM 1371 C CA . GLU A 1 180 ? -12.162 -9.711 5.100 1.00 44.09 180 GLU A CA 1
ATOM 1372 C C . GLU A 1 180 ? -13.287 -8.957 4.350 1.00 44.09 180 GLU A C 1
ATOM 1374 O O . GLU A 1 180 ? -14.089 -9.565 3.647 1.00 44.09 180 GLU A O 1
ATOM 1379 N N . GLN A 1 181 ? -13.358 -7.622 4.425 1.00 39.69 181 GLN A N 1
ATOM 1380 C CA . GLN A 1 181 ? -14.588 -6.889 4.058 1.00 39.69 181 GLN A CA 1
ATOM 1381 C C . GLN A 1 181 ? -14.576 -6.192 2.682 1.00 39.69 181 GLN A C 1
ATOM 1383 O O . GLN A 1 181 ? -15.558 -5.565 2.291 1.00 39.69 181 GLN A O 1
ATOM 1388 N N . VAL A 1 182 ? -13.485 -6.297 1.918 1.00 46.88 182 VAL A N 1
ATOM 1389 C CA . VAL A 1 182 ? -13.276 -5.542 0.660 1.00 46.88 182 VAL A CA 1
ATOM 1390 C C . VAL A 1 182 ? -13.743 -6.300 -0.602 1.00 46.88 182 VAL A C 1
ATOM 1392 O O . VAL A 1 182 ? -13.819 -5.723 -1.688 1.00 46.88 182 VAL A O 1
ATOM 1395 N N . ALA A 1 183 ? -14.111 -7.579 -0.493 1.00 43.28 183 ALA A N 1
ATOM 1396 C CA . ALA A 1 183 ? -14.394 -8.428 -1.656 1.00 43.28 183 ALA A CA 1
ATOM 1397 C C . ALA A 1 183 ? -15.771 -8.214 -2.334 1.00 43.28 183 ALA A C 1
ATOM 1399 O O . ALA A 1 183 ? -16.000 -8.789 -3.394 1.00 43.28 183 ALA A O 1
ATOM 1400 N N . LEU A 1 184 ? -16.682 -7.397 -1.786 1.00 40.09 184 LEU A N 1
ATOM 1401 C CA . LEU A 1 184 ? -18.088 -7.359 -2.239 1.00 40.09 184 LEU A CA 1
ATOM 1402 C C . LEU A 1 184 ? -18.511 -6.169 -3.130 1.00 40.09 184 LEU A C 1
ATOM 1404 O O . LEU A 1 184 ? -19.644 -6.172 -3.595 1.00 40.09 184 LEU A O 1
ATOM 1408 N N . ASP A 1 185 ? -17.649 -5.185 -3.427 1.00 38.22 185 ASP A N 1
ATOM 1409 C CA . ASP A 1 185 ? -18.091 -3.906 -4.045 1.00 38.22 185 ASP A CA 1
ATOM 1410 C C . ASP A 1 185 ? -17.361 -3.519 -5.361 1.00 38.22 185 ASP A C 1
ATOM 1412 O O . ASP A 1 185 ? -17.298 -2.354 -5.748 1.00 38.22 185 ASP A O 1
ATOM 1416 N N . GLN A 1 186 ? -16.748 -4.479 -6.069 1.00 44.50 186 GLN A N 1
ATOM 1417 C CA . GLN A 1 186 ? -15.860 -4.195 -7.222 1.00 44.50 186 GLN A CA 1
ATOM 1418 C C . GLN A 1 186 ? -16.549 -4.129 -8.608 1.00 44.50 186 GLN A C 1
ATOM 1420 O O . GLN A 1 186 ? -15.858 -4.053 -9.623 1.00 44.50 186 GLN A O 1
ATOM 1425 N N . GLY A 1 187 ? -17.885 -4.127 -8.685 1.00 37.00 187 GLY A N 1
ATOM 1426 C CA . GLY A 1 187 ? -18.624 -4.337 -9.943 1.00 37.00 187 GLY A CA 1
ATOM 1427 C C . GLY A 1 187 ? -18.617 -3.203 -10.984 1.00 37.00 187 GLY A C 1
ATOM 1428 O O . GLY A 1 187 ? -18.676 -3.498 -12.171 1.00 37.00 187 GLY A O 1
ATOM 1429 N N . ASP A 1 188 ? -18.507 -1.925 -10.595 1.00 42.84 188 ASP A N 1
ATOM 1430 C CA . ASP A 1 188 ? -18.948 -0.821 -11.482 1.00 42.84 188 ASP A CA 1
ATOM 1431 C C . ASP A 1 188 ? -17.885 0.234 -11.860 1.00 42.84 188 ASP A C 1
ATOM 1433 O O . ASP A 1 188 ? -18.204 1.255 -12.472 1.00 42.84 188 ASP A O 1
ATOM 1437 N N . PHE A 1 189 ? -16.607 0.061 -11.504 1.00 42.47 189 PHE A N 1
ATOM 1438 C CA . PHE A 1 189 ? -15.693 1.217 -11.454 1.00 42.47 189 PHE A CA 1
ATOM 1439 C C . PHE A 1 189 ? -14.745 1.432 -12.657 1.00 42.47 189 PHE A C 1
ATOM 1441 O O . PHE A 1 189 ? -14.330 2.567 -12.896 1.00 42.47 189 PHE A O 1
ATOM 1448 N N . TRP A 1 190 ? -14.396 0.414 -13.453 1.00 47.62 190 TRP A N 1
ATOM 1449 C CA . TRP A 1 190 ? -13.314 0.543 -14.455 1.00 47.62 190 TRP A CA 1
ATOM 1450 C C . TRP A 1 190 ? -13.706 1.175 -15.808 1.00 47.62 190 TRP A C 1
ATOM 1452 O O . TRP A 1 190 ? -12.851 1.340 -16.673 1.00 47.62 190 TRP A O 1
ATOM 1462 N N . GLY A 1 191 ? -14.955 1.603 -16.001 1.00 44.50 191 GLY A N 1
ATOM 1463 C CA . GLY A 1 191 ? -15.458 2.064 -17.305 1.00 44.50 191 GLY A CA 1
ATOM 1464 C C . GLY A 1 191 ? -15.091 3.487 -17.767 1.00 44.50 191 GLY A C 1
ATOM 1465 O O . GLY A 1 191 ? -15.667 3.933 -18.752 1.00 44.50 191 GLY A O 1
ATOM 1466 N N . GLN A 1 192 ? -14.218 4.247 -17.085 1.00 45.25 192 GLN A N 1
ATOM 1467 C CA . GLN A 1 192 ? -14.039 5.691 -17.382 1.00 45.25 192 GLN A CA 1
ATOM 1468 C C . GLN A 1 192 ? -12.600 6.229 -17.425 1.00 45.25 192 GLN A C 1
ATOM 1470 O O . GLN A 1 192 ? -12.411 7.439 -17.546 1.00 45.25 192 GLN A O 1
ATOM 1475 N N . LEU A 1 193 ? -11.574 5.383 -17.362 1.00 43.16 193 LEU A N 1
ATOM 1476 C CA . LEU A 1 193 ? -10.192 5.828 -17.580 1.00 43.16 193 LEU A CA 1
ATOM 1477 C C . LEU A 1 193 ? -9.720 5.367 -18.959 1.00 43.16 193 LEU A C 1
ATOM 1479 O O . LEU A 1 193 ? -8.940 4.430 -19.068 1.00 43.16 193 LEU A O 1
ATOM 1483 N N . ASP A 1 194 ? -10.219 6.035 -19.999 1.00 43.28 194 ASP A N 1
ATOM 1484 C CA . ASP A 1 194 ? -9.707 5.915 -21.365 1.00 43.28 194 ASP A CA 1
ATOM 1485 C C . ASP A 1 194 ? -8.625 6.995 -21.587 1.00 43.28 194 ASP A C 1
ATOM 1487 O O . ASP A 1 194 ? -8.943 8.188 -21.612 1.00 43.28 194 ASP A O 1
ATOM 1491 N N . PRO A 1 195 ? -7.330 6.639 -21.680 1.00 48.28 195 PRO A N 1
ATOM 1492 C CA . PRO A 1 195 ? -6.246 7.604 -21.860 1.00 48.28 195 PRO A CA 1
ATOM 1493 C C . PRO A 1 195 ? -6.091 8.115 -23.309 1.00 48.28 195 PRO A C 1
ATOM 1495 O O . PRO A 1 195 ? -5.107 8.796 -23.593 1.00 48.28 195 PRO A O 1
ATOM 1498 N N . SER A 1 196 ? -7.029 7.831 -24.224 1.00 45.78 196 SER A N 1
ATOM 1499 C CA . SER A 1 196 ? -6.871 8.131 -25.663 1.00 45.78 196 SER A CA 1
ATOM 1500 C C . SER A 1 196 ? -7.353 9.514 -26.130 1.00 45.78 196 SER A C 1
ATOM 1502 O O . SER A 1 196 ? -7.248 9.821 -27.313 1.00 45.78 196 SER A O 1
ATOM 1504 N N . SER A 1 197 ? -7.860 10.391 -25.258 1.00 46.12 197 SER A N 1
ATOM 1505 C CA . SER A 1 197 ? -8.326 11.730 -25.676 1.00 46.12 197 SER A CA 1
ATOM 1506 C C . SER A 1 197 ? -7.233 12.795 -25.547 1.00 46.12 197 SER A C 1
ATOM 1508 O O . SER A 1 197 ? -7.286 13.661 -24.675 1.00 46.12 197 SER A O 1
ATOM 1510 N N . ALA A 1 198 ? -6.232 12.724 -26.423 1.00 48.62 198 ALA A N 1
ATOM 1511 C CA . ALA A 1 198 ? -5.271 13.799 -26.665 1.00 48.62 198 ALA A CA 1
ATOM 1512 C C . ALA A 1 198 ? -5.145 14.067 -28.171 1.00 48.62 198 ALA A C 1
ATOM 1514 O O . ALA A 1 198 ? -4.049 14.087 -28.709 1.00 48.62 198 ALA A O 1
ATOM 1515 N N . ASP A 1 199 ? -6.274 14.270 -28.847 1.00 56.41 199 ASP A N 1
ATOM 1516 C CA . ASP A 1 199 ? -6.302 14.855 -30.186 1.00 56.41 199 ASP A CA 1
ATOM 1517 C C . ASP A 1 199 ? -7.542 15.740 -30.314 1.00 56.41 199 ASP A C 1
ATOM 1519 O O . ASP A 1 199 ? -8.675 15.308 -30.106 1.00 56.41 199 ASP A O 1
ATOM 1523 N N . GLY A 1 200 ? -7.310 17.022 -30.573 1.00 44.34 200 GLY A N 1
ATOM 1524 C CA . GLY A 1 200 ? -8.345 18.048 -30.558 1.00 44.34 200 GLY A CA 1
ATOM 1525 C C . GLY A 1 200 ? -7.814 19.376 -31.071 1.00 44.34 200 GLY A C 1
ATOM 1526 O O . GLY A 1 200 ? -7.879 20.387 -30.374 1.00 44.34 200 GLY A O 1
ATOM 1527 N N . GLY A 1 201 ? -7.251 19.355 -32.282 1.00 53.03 201 GLY A N 1
ATOM 1528 C CA . GLY A 1 201 ? -6.994 20.559 -33.061 1.00 53.03 201 GLY A CA 1
ATOM 1529 C C . GLY A 1 201 ? -8.280 21.370 -33.233 1.00 53.03 201 GLY A C 1
ATOM 1530 O O . GLY A 1 201 ? -9.340 20.829 -33.539 1.00 53.03 201 GLY A O 1
ATOM 1531 N N . SER A 1 202 ? -8.189 22.678 -33.008 1.00 52.88 202 SER A N 1
ATOM 1532 C CA . SER A 1 202 ? -9.247 23.628 -33.348 1.00 52.88 202 SER A CA 1
ATOM 1533 C C . SER A 1 202 ? -8.729 24.559 -34.430 1.00 52.88 202 SER A C 1
ATOM 1535 O O . SER A 1 202 ? -8.144 25.606 -34.162 1.00 52.88 202 SER A O 1
ATOM 1537 N N . ASP A 1 203 ? -8.960 24.114 -35.658 1.00 54.19 203 ASP A N 1
ATOM 1538 C CA . ASP A 1 203 ? -9.002 24.920 -36.867 1.00 54.19 203 ASP A CA 1
ATOM 1539 C C . ASP A 1 203 ? -10.150 25.939 -3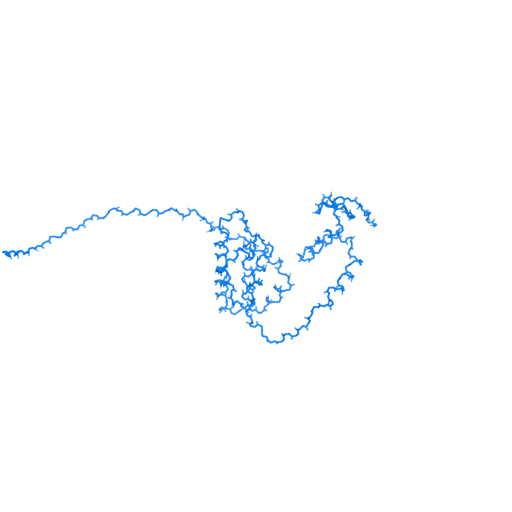6.728 1.00 54.19 203 ASP A C 1
ATOM 1541 O O . ASP A 1 203 ? -11.316 25.567 -36.557 1.00 54.19 203 ASP A O 1
ATOM 1545 N N . LYS A 1 204 ? -9.831 27.237 -36.724 1.00 53.50 204 LYS A N 1
ATOM 1546 C CA . LYS A 1 204 ? -10.819 28.323 -36.799 1.00 53.50 204 LYS A CA 1
ATOM 1547 C C . LYS A 1 204 ? -10.334 29.416 -37.745 1.00 53.50 204 LYS A C 1
ATOM 1549 O O . LYS A 1 204 ? -9.666 30.366 -37.349 1.00 53.50 204 LYS A O 1
ATOM 1554 N N . GLY A 1 205 ? -10.788 29.313 -38.983 1.00 44.38 205 GLY A N 1
ATOM 1555 C CA . GLY A 1 205 ? -11.106 30.431 -39.866 1.00 44.38 205 GLY A CA 1
ATOM 1556 C C . GLY A 1 205 ? -12.263 30.007 -40.782 1.00 44.38 205 GLY A C 1
ATOM 1557 O O . GLY A 1 205 ? -12.559 28.814 -40.838 1.00 44.38 205 GLY A O 1
ATOM 1558 N N . PRO A 1 206 ? -12.928 30.909 -41.525 1.00 59.25 206 PRO A N 1
ATOM 1559 C CA . PRO A 1 206 ? -12.872 32.370 -41.513 1.00 59.25 206 PRO A CA 1
ATOM 1560 C C . PRO A 1 206 ? -14.244 33.003 -41.174 1.00 59.25 206 PRO A C 1
ATOM 1562 O O . PRO A 1 206 ? -15.292 32.379 -41.328 1.00 59.25 206 PRO A O 1
ATOM 1565 N N . ALA A 1 207 ? -14.256 34.275 -40.769 1.00 53.19 207 ALA A N 1
ATOM 1566 C CA . ALA A 1 207 ? -15.472 35.091 -40.762 1.00 53.19 207 ALA A CA 1
ATOM 1567 C C . ALA A 1 207 ? -15.219 36.375 -41.556 1.00 53.19 207 ALA A C 1
ATOM 1569 O O . ALA A 1 207 ? -14.442 37.245 -41.167 1.00 53.19 207 ALA A O 1
ATOM 1570 N N . SER A 1 208 ? -15.855 36.420 -42.716 1.00 51.31 208 SER A N 1
ATOM 1571 C CA . SER A 1 208 ? -15.975 37.537 -43.636 1.00 51.31 208 SER A CA 1
ATOM 1572 C C . SER A 1 208 ? -17.043 38.535 -43.172 1.00 51.31 208 SER A C 1
ATOM 1574 O O . SER A 1 208 ? -18.050 38.151 -42.584 1.00 51.31 208 SER A O 1
ATOM 1576 N N . GLY A 1 209 ? -16.864 39.803 -43.555 1.00 45.19 209 GLY A N 1
ATOM 1577 C CA . GLY A 1 209 ? -17.969 40.740 -43.787 1.00 45.19 209 GLY A CA 1
ATOM 1578 C C . GLY A 1 209 ? -18.106 41.876 -42.774 1.00 45.19 209 GLY A C 1
ATOM 1579 O O . GLY A 1 209 ? -18.427 41.655 -41.613 1.00 45.19 209 GLY A O 1
ATOM 1580 N N . GLY A 1 210 ? -17.943 43.113 -43.252 1.00 45.53 210 GLY A N 1
ATOM 1581 C CA . GLY A 1 210 ? -18.277 44.308 -42.479 1.00 45.53 210 GLY A CA 1
ATOM 1582 C C . GLY A 1 210 ? -17.769 45.606 -43.095 1.00 45.53 210 GLY A C 1
ATOM 1583 O O . GLY A 1 210 ? -16.888 46.246 -42.535 1.00 45.53 210 GLY A O 1
ATOM 1584 N N . SER A 1 211 ? -18.312 45.978 -44.255 1.00 49.78 211 SER A N 1
ATOM 1585 C CA . SER A 1 211 ? -18.166 47.305 -44.860 1.00 49.78 211 SER A CA 1
ATOM 1586 C C . SER A 1 211 ? -18.674 48.405 -43.920 1.00 49.78 211 SER A C 1
ATOM 1588 O O . SER A 1 211 ? -19.758 48.280 -43.357 1.00 49.78 211 SER A O 1
ATOM 1590 N N . GLY A 1 212 ? -17.931 49.506 -43.810 1.00 49.75 212 GLY A N 1
ATOM 1591 C CA . GLY A 1 212 ? -18.343 50.704 -43.079 1.00 49.75 212 GLY A CA 1
ATOM 1592 C C . GLY A 1 212 ? -17.463 51.890 -43.455 1.00 49.75 212 GLY A C 1
ATOM 1593 O O . GLY A 1 212 ? -16.361 52.050 -42.945 1.00 49.75 212 GLY A O 1
ATOM 1594 N N . SER A 1 213 ? -17.945 52.664 -44.417 1.00 53.56 213 SER A N 1
ATOM 1595 C CA . SER A 1 213 ? -17.431 53.946 -44.895 1.00 53.56 213 SER A CA 1
ATOM 1596 C C . SER A 1 213 ? -17.445 55.039 -43.815 1.00 53.56 213 SER A C 1
ATOM 1598 O O . SER A 1 213 ? -18.283 54.995 -42.923 1.00 53.56 213 SER A O 1
ATOM 1600 N N . GLU A 1 214 ? -16.579 56.054 -43.973 1.00 49.81 214 GLU A N 1
ATOM 1601 C CA . GLU A 1 214 ? -16.939 57.493 -44.031 1.00 49.81 214 GLU A CA 1
ATOM 1602 C C . GLU A 1 214 ? -15.948 58.469 -43.340 1.00 49.81 214 GLU A C 1
ATOM 1604 O O . GLU A 1 214 ? -15.490 58.247 -42.226 1.00 49.81 214 GLU A O 1
ATOM 1609 N N . ALA A 1 215 ? -15.695 59.580 -44.055 1.00 51.25 215 ALA A N 1
ATOM 1610 C CA . ALA A 1 215 ? -15.188 60.909 -43.656 1.00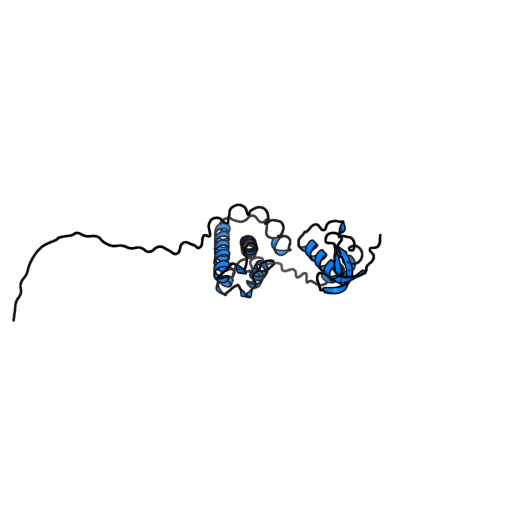 51.25 215 ALA A CA 1
ATOM 1611 C C . ALA A 1 215 ? -13.757 61.039 -43.069 1.00 51.25 215 ALA A C 1
ATOM 1613 O O . ALA A 1 215 ? -13.459 60.610 -41.967 1.00 51.25 215 ALA A O 1
ATOM 1614 N N . ALA A 1 216 ? -12.780 61.591 -43.802 1.00 51.31 216 ALA A N 1
ATOM 1615 C CA . ALA A 1 216 ? -12.558 63.013 -44.142 1.00 51.31 216 ALA A CA 1
ATOM 1616 C C . ALA A 1 216 ? -11.955 63.884 -43.014 1.00 51.31 216 ALA A C 1
ATOM 1618 O O . ALA A 1 216 ? -12.630 64.172 -42.032 1.00 51.31 216 ALA A O 1
ATOM 1619 N N . ARG A 1 217 ? -10.724 64.390 -43.247 1.00 56.97 217 ARG A N 1
ATOM 1620 C CA . ARG A 1 217 ? -10.181 65.763 -43.008 1.00 56.97 217 ARG A CA 1
ATOM 1621 C C . ARG A 1 217 ? -8.638 65.691 -43.014 1.00 56.97 217 ARG A C 1
ATOM 1623 O O . ARG A 1 217 ? -8.072 64.952 -42.229 1.00 56.97 217 ARG A O 1
ATOM 1630 N N . ARG A 1 218 ? -7.934 66.175 -44.048 1.00 53.38 218 ARG A N 1
ATOM 1631 C CA . ARG A 1 218 ? -7.474 67.560 -44.342 1.00 53.38 218 ARG A CA 1
ATOM 1632 C C . ARG A 1 218 ? -6.567 68.196 -43.268 1.00 53.38 218 ARG A C 1
ATOM 1634 O O . ARG A 1 218 ? -7.018 68.429 -42.156 1.00 53.38 218 ARG A O 1
ATOM 1641 N N . GLY A 1 219 ? -5.361 68.567 -43.717 1.00 53.88 219 GLY A N 1
ATOM 1642 C CA . GLY A 1 219 ? -4.312 69.385 -43.080 1.00 53.88 219 GLY A CA 1
ATOM 1643 C C . GLY A 1 219 ? -2.947 68.736 -43.373 1.00 53.88 219 GLY A C 1
ATOM 1644 O O . GLY A 1 219 ? -2.736 67.625 -42.912 1.00 53.88 219 GLY A O 1
ATOM 1645 N N . GLY A 1 220 ? -2.030 69.233 -44.220 1.00 58.44 220 GLY A N 1
ATOM 1646 C CA . GLY A 1 220 ? -1.653 70.632 -44.496 1.00 58.44 220 GLY A CA 1
ATOM 1647 C C . GLY A 1 220 ? -1.096 71.227 -43.201 1.00 58.44 220 GLY A C 1
ATOM 1648 O O . GLY A 1 220 ? -1.831 71.228 -42.227 1.00 58.44 220 GLY A O 1
ATOM 1649 N N . GLU A 1 221 ? 0.149 71.661 -43.044 1.00 52.72 221 GLU A N 1
ATOM 1650 C CA . GLU A 1 221 ? 1.147 72.305 -43.911 1.00 52.72 221 GLU A CA 1
ATOM 1651 C C . GLU A 1 221 ? 2.543 71.917 -43.349 1.00 52.72 221 GLU A C 1
ATOM 1653 O O . GLU A 1 221 ? 2.630 71.473 -42.207 1.00 52.72 221 GLU A O 1
ATOM 1658 N N . GLY A 1 222 ? 3.620 71.877 -44.133 1.00 57.75 222 GLY A N 1
ATOM 1659 C CA . GLY A 1 222 ? 4.449 73.051 -44.423 1.00 57.75 222 GLY A CA 1
ATOM 1660 C C . GLY A 1 222 ? 5.844 72.830 -43.842 1.00 57.75 222 GLY A C 1
ATOM 1661 O O . GLY A 1 222 ? 5.929 72.665 -42.608 1.00 57.75 222 GLY A O 1
#

Organism: Hemiselmis andersenii (NCBI:txid464988)

Sequence (222 aa):
GVGRTTVDQCNQCLQVKQGELDLSDNLFYCNDCWVAFEQHALRSGAVLRPEYAHGIKEHVDEVTARELGEGQAGEADGDLGGAVPVGRILRALCRGTCFREADFDTKHQELVAGLNAQEAASIINSVKPQLLGINRGAVRNPGACLFGVLHKARRKVKKQGGRQYTKSLHRDLWSGALEEQVALDQGDFWGQLDPSSADGGSDKGPASGGSGSEAARRGGEG